Protein AF-A0A4Z1BTC4-F1 (afdb_monomer_lite)

Sequence (271 aa):
MNQKRIIGLDIIRGLAIAIVLFANVREIMPIVEGEKRPHFTQIDHFIKQFFAMFIDMRFITLFTLLFGIGMGIFMNNARKKDLSPIKLMFRRLIFLFVVGVPGLILILPYAEYAIYGFILMFLFLLPKARYTLWVSIILLVAYIAIIIWLPQSNHVDIMFLGVTPFQSIIYFILLLFITDRESVQRVMTPFEKLGKTAFTNFLVQMIVLDLFLSFVFPYPHPTPLQAIYIGIPILVVFTLLTYWWLAHHRQGPLEMLWRKWTYKNVPKNLK

pLDDT: mean 80.84, std 11.8, range [26.91, 95.5]

Secondary structure (DSSP, 8-state):
------HHHHHHHHHHHHHHHHHHHHHSS---TTS------HHHHHHHHHIIIIIHHHHHHHHHHHHHHHHHHHHHHHHTTT--HHHHHHHHHHHHHHHHHHHHHTT-TTHHHHHHHHHHHHHHT-S-HHHHHHHHHHHHHHHHHHHHHS-GGGHHHHHHHHHHHHHHHHHHHHHHHHHTSHHHHHHTHHHHHHHHTHHHHHHHHHHHHHHHHHHH--SSPPPHHHHHHHHHHHHHHHHHHHHHHHHH-SS-HHHHHHHHHHTTTS-GGG-

Organism: NCBI:txid1611836

Radius of gyration: 20.01 Å; chains: 1; bounding box: 54×38×53 Å

InterPro domains:
  IPR007349 Domain of unknown function DUF418 [PF04235] (131-264)
  IPR052529 Bacterial Transport-Associated Protein [PTHR30590] (3-148)

Structure (mmCIF, N/CA/C/O backbone):
data_AF-A0A4Z1BTC4-F1
#
_entry.id   AF-A0A4Z1BTC4-F1
#
loop_
_atom_site.group_PDB
_atom_site.id
_atom_site.type_symbol
_atom_site.label_atom_id
_atom_site.label_alt_id
_atom_site.label_comp_id
_atom_site.label_asym_id
_atom_site.label_entity_id
_atom_site.label_seq_id
_atom_site.pdbx_PDB_ins_code
_atom_site.Cartn_x
_atom_site.Cartn_y
_atom_site.Cartn_z
_atom_site.occupancy
_atom_site.B_iso_or_equiv
_atom_site.auth_seq_id
_atom_site.auth_comp_id
_atom_site.auth_asym_id
_atom_site.auth_atom_id
_atom_site.pdbx_PDB_model_num
ATOM 1 N N . MET A 1 1 ? -22.348 11.214 16.022 1.00 28.73 1 MET A N 1
ATOM 2 C CA . MET A 1 1 ? -21.791 11.624 14.710 1.00 28.73 1 MET A CA 1
ATOM 3 C C . MET A 1 1 ? -21.171 10.405 14.043 1.00 28.73 1 MET A C 1
ATOM 5 O O . MET A 1 1 ? -20.151 9.922 14.524 1.00 28.73 1 MET A O 1
ATOM 9 N N . ASN A 1 2 ? -21.808 9.858 13.002 1.00 26.91 2 ASN A N 1
ATOM 10 C CA . ASN A 1 2 ? -21.235 8.765 12.211 1.00 26.91 2 ASN A CA 1
ATOM 11 C C . ASN A 1 2 ? -19.866 9.212 11.687 1.00 26.91 2 ASN A C 1
ATOM 13 O O . ASN A 1 2 ? -19.777 10.256 11.044 1.00 26.91 2 ASN A O 1
ATOM 17 N N . GLN A 1 3 ? -18.803 8.466 12.007 1.00 40.28 3 GLN A N 1
ATOM 18 C CA . GLN A 1 3 ? -17.476 8.722 11.450 1.00 40.28 3 GLN A CA 1
ATOM 19 C C . GLN A 1 3 ? -17.609 8.688 9.928 1.00 40.28 3 GLN A C 1
ATOM 21 O O . GLN A 1 3 ? -17.800 7.611 9.364 1.00 40.28 3 GLN A O 1
ATOM 26 N N . LYS A 1 4 ? -17.547 9.855 9.271 1.00 45.47 4 LYS A N 1
ATOM 27 C CA . LYS A 1 4 ? -17.353 9.933 7.823 1.00 45.47 4 LYS A CA 1
ATOM 28 C C . LYS A 1 4 ? -16.078 9.149 7.541 1.00 45.47 4 LYS A C 1
ATOM 30 O O . LYS A 1 4 ? -14.977 9.588 7.866 1.00 45.47 4 LYS A O 1
ATOM 35 N N . ARG A 1 5 ? -16.248 7.928 7.037 1.00 62.91 5 ARG A N 1
ATOM 36 C CA . ARG A 1 5 ? -15.161 7.116 6.509 1.00 62.91 5 ARG A CA 1
ATOM 37 C C . ARG A 1 5 ? -14.449 7.990 5.484 1.00 62.91 5 ARG A C 1
ATOM 39 O O . ARG A 1 5 ? -15.110 8.550 4.615 1.00 62.91 5 ARG A O 1
ATOM 46 N N . ILE A 1 6 ? -13.140 8.167 5.629 1.00 75.38 6 ILE A N 1
ATOM 47 C CA . ILE A 1 6 ? -12.381 9.037 4.731 1.00 75.38 6 ILE A CA 1
ATOM 48 C C . ILE A 1 6 ? -12.179 8.254 3.436 1.00 75.38 6 ILE A C 1
ATOM 50 O O . ILE A 1 6 ? -11.203 7.521 3.296 1.00 75.38 6 ILE A O 1
ATOM 54 N N . ILE A 1 7 ? -13.156 8.363 2.534 1.00 85.81 7 ILE A N 1
ATOM 55 C CA . ILE A 1 7 ? -13.194 7.672 1.239 1.00 85.81 7 ILE A CA 1
ATOM 56 C C . ILE A 1 7 ? -11.880 7.908 0.483 1.00 85.81 7 ILE A C 1
ATOM 58 O O . ILE A 1 7 ? -11.288 6.953 -0.012 1.00 85.81 7 ILE A O 1
ATOM 62 N N . GLY A 1 8 ? -11.359 9.140 0.513 1.00 87.31 8 GLY A N 1
ATOM 63 C CA . GLY A 1 8 ? -10.062 9.485 -0.074 1.00 87.31 8 GLY A CA 1
ATOM 64 C C . GLY A 1 8 ? -8.903 8.622 0.437 1.00 87.31 8 GLY A C 1
ATOM 65 O O . GLY A 1 8 ? -8.136 8.110 -0.366 1.00 87.31 8 GLY A O 1
ATOM 66 N N . LEU A 1 9 ? -8.804 8.339 1.743 1.00 89.69 9 LEU A N 1
ATOM 67 C CA . LEU A 1 9 ? -7.721 7.488 2.264 1.00 89.69 9 LEU A CA 1
ATOM 68 C C . LEU A 1 9 ? -7.814 6.048 1.754 1.00 89.69 9 LEU A C 1
ATOM 70 O O . LEU A 1 9 ? -6.784 5.435 1.479 1.00 89.69 9 LEU A O 1
ATOM 74 N N . ASP A 1 10 ? -9.026 5.503 1.642 1.00 91.62 10 ASP A N 1
ATOM 75 C CA . ASP A 1 10 ? -9.219 4.164 1.085 1.00 91.62 10 ASP A CA 1
ATOM 76 C C . ASP A 1 10 ? -8.871 4.162 -0.416 1.00 91.62 10 ASP A C 1
ATOM 78 O O . ASP A 1 10 ? -8.151 3.275 -0.864 1.00 91.62 10 ASP A O 1
ATOM 82 N N . ILE A 1 11 ? -9.256 5.191 -1.177 1.00 93.38 11 ILE A N 1
ATOM 83 C CA . ILE A 1 11 ? -8.864 5.336 -2.590 1.00 93.38 11 ILE A CA 1
ATOM 84 C C . ILE A 1 11 ? -7.341 5.372 -2.750 1.00 93.38 11 ILE A C 1
ATOM 86 O O . ILE A 1 11 ? -6.797 4.607 -3.543 1.00 93.38 11 ILE A O 1
ATOM 90 N N . ILE A 1 12 ? -6.644 6.216 -1.983 1.00 93.75 12 ILE A N 1
ATOM 91 C CA . ILE A 1 12 ? -5.184 6.360 -2.087 1.00 93.75 12 ILE A CA 1
ATOM 92 C C . ILE A 1 12 ? -4.493 5.030 -1.750 1.00 93.75 12 ILE A C 1
ATOM 94 O O . ILE A 1 12 ? -3.550 4.644 -2.438 1.00 93.75 12 ILE A O 1
ATOM 98 N N . ARG A 1 13 ? -4.982 4.283 -0.747 1.00 92.75 13 ARG A N 1
ATOM 99 C CA . ARG A 1 13 ? -4.457 2.940 -0.440 1.00 92.75 13 ARG A CA 1
ATOM 100 C C . ARG A 1 13 ? -4.645 1.972 -1.600 1.00 92.75 13 ARG A C 1
ATOM 102 O O . ARG A 1 13 ? -3.711 1.247 -1.926 1.00 92.75 13 ARG A O 1
ATOM 109 N N . GLY A 1 14 ? -5.831 1.940 -2.203 1.00 93.44 14 GLY A N 1
ATOM 110 C CA . GLY A 1 14 ? -6.097 1.054 -3.334 1.00 93.44 14 GLY A CA 1
ATOM 111 C C . GLY A 1 14 ? -5.278 1.409 -4.568 1.00 93.44 14 GLY A C 1
ATOM 112 O O . GLY A 1 14 ? -4.778 0.508 -5.235 1.00 93.44 14 GLY A O 1
ATOM 113 N N . LEU A 1 15 ? -5.081 2.704 -4.830 1.00 93.81 15 LEU A N 1
ATOM 114 C CA . LEU A 1 15 ? -4.201 3.182 -5.894 1.00 93.81 15 LEU A CA 1
ATOM 115 C C . LEU A 1 15 ? -2.752 2.752 -5.637 1.00 93.81 15 LEU A C 1
ATOM 117 O O . LEU A 1 15 ? -2.097 2.244 -6.543 1.00 93.81 15 LEU A O 1
ATOM 121 N N . ALA A 1 16 ? -2.272 2.903 -4.399 1.00 92.19 16 ALA A N 1
ATOM 122 C CA . ALA A 1 16 ? -0.926 2.485 -4.035 1.00 92.19 16 ALA A CA 1
ATOM 123 C C . ALA A 1 16 ? -0.717 0.987 -4.259 1.00 92.19 16 ALA A C 1
ATOM 125 O O . ALA A 1 16 ? 0.263 0.612 -4.886 1.00 92.19 16 ALA A O 1
ATOM 126 N N . ILE A 1 17 ? -1.660 0.139 -3.846 1.00 90.00 17 ILE A N 1
ATOM 127 C CA . ILE A 1 17 ? -1.575 -1.312 -4.079 1.00 90.00 17 ILE A CA 1
ATOM 128 C C . ILE A 1 17 ? -1.575 -1.641 -5.572 1.00 90.00 17 ILE A C 1
ATOM 130 O O . ILE A 1 17 ? -0.735 -2.411 -6.028 1.00 90.00 17 ILE A O 1
ATOM 134 N N . ALA A 1 18 ? -2.481 -1.029 -6.339 1.00 91.62 18 ALA A N 1
ATOM 135 C CA . ALA A 1 18 ? -2.577 -1.259 -7.776 1.00 91.62 18 ALA A CA 1
ATOM 136 C C . ALA A 1 18 ? -1.283 -0.888 -8.516 1.00 91.62 18 ALA A C 1
ATOM 138 O O . ALA A 1 18 ? -0.884 -1.587 -9.440 1.00 91.62 18 ALA A O 1
ATOM 139 N N . ILE A 1 19 ? -0.623 0.195 -8.103 1.00 90.56 19 ILE A N 1
ATOM 140 C CA . ILE A 1 19 ? 0.634 0.656 -8.701 1.00 90.56 19 ILE A CA 1
ATOM 141 C C . ILE A 1 19 ? 1.820 -0.197 -8.234 1.00 90.56 19 ILE A C 1
ATOM 143 O O . ILE A 1 19 ? 2.669 -0.563 -9.046 1.00 90.56 19 ILE A O 1
ATOM 147 N N . VAL A 1 20 ? 1.862 -0.558 -6.948 1.00 86.50 20 VAL A N 1
ATOM 148 C CA . VAL A 1 20 ? 2.917 -1.402 -6.368 1.00 86.50 20 VAL A CA 1
ATOM 149 C C . VAL A 1 20 ? 2.963 -2.774 -7.036 1.00 86.50 20 VAL A C 1
ATOM 151 O O . VAL A 1 20 ? 4.056 -3.303 -7.215 1.00 86.50 20 VAL A O 1
ATOM 154 N N . LEU A 1 21 ? 1.829 -3.324 -7.486 1.00 86.81 21 LEU A N 1
ATOM 155 C CA . LEU A 1 21 ? 1.802 -4.562 -8.274 1.00 86.81 21 LEU A CA 1
ATOM 156 C C . LEU A 1 21 ? 2.828 -4.534 -9.417 1.00 86.81 21 LEU A C 1
ATOM 158 O O . LEU A 1 21 ? 3.647 -5.440 -9.524 1.00 86.81 21 LEU A O 1
ATOM 162 N N . PHE A 1 22 ? 2.826 -3.474 -10.227 1.00 84.56 22 PHE A N 1
ATOM 163 C CA . PHE A 1 22 ? 3.705 -3.352 -11.393 1.00 84.56 22 PHE A CA 1
ATOM 164 C C . PHE A 1 22 ? 5.186 -3.214 -11.020 1.00 84.56 22 PHE A C 1
ATOM 166 O O . PHE A 1 22 ? 6.040 -3.717 -11.747 1.00 84.56 22 PHE A O 1
ATOM 173 N N . ALA A 1 23 ? 5.494 -2.574 -9.888 1.00 77.81 23 ALA A N 1
ATOM 174 C CA . ALA A 1 23 ? 6.863 -2.501 -9.380 1.00 77.81 23 ALA A CA 1
ATOM 175 C C . ALA A 1 23 ? 7.390 -3.893 -8.984 1.00 77.81 23 ALA A C 1
ATOM 177 O O . ALA A 1 23 ? 8.534 -4.224 -9.280 1.00 77.81 23 ALA A O 1
ATOM 178 N N . ASN A 1 24 ? 6.536 -4.746 -8.410 1.00 76.81 24 ASN A N 1
ATOM 179 C CA . ASN A 1 24 ? 6.948 -6.080 -7.964 1.00 76.81 24 ASN A CA 1
ATOM 180 C C . ASN A 1 24 ? 7.159 -7.069 -9.106 1.00 76.81 24 ASN A C 1
ATOM 182 O O . ASN A 1 24 ? 8.056 -7.897 -9.008 1.00 76.81 24 ASN A O 1
ATOM 186 N N . VAL A 1 25 ? 6.422 -6.955 -10.219 1.00 71.88 25 VAL A N 1
ATOM 187 C CA . VAL A 1 25 ? 6.658 -7.818 -11.398 1.00 71.88 25 VAL A CA 1
ATOM 188 C C . VAL A 1 25 ? 8.120 -7.738 -11.868 1.00 71.88 25 VAL A C 1
ATOM 190 O O . VAL A 1 25 ? 8.653 -8.704 -12.404 1.00 71.88 25 VAL A O 1
ATOM 193 N N . ARG A 1 26 ? 8.779 -6.595 -11.645 1.00 63.06 26 ARG A N 1
ATOM 194 C CA . ARG A 1 26 ? 10.172 -6.336 -12.019 1.00 63.06 26 ARG A CA 1
ATOM 195 C C . ARG A 1 26 ? 11.203 -6.868 -11.012 1.00 63.06 26 ARG A C 1
ATOM 197 O O . ARG A 1 26 ? 12.323 -7.149 -11.425 1.00 63.06 26 ARG A O 1
ATOM 204 N N . GLU A 1 27 ? 10.868 -6.949 -9.724 1.00 60.56 27 GLU A N 1
ATOM 205 C CA . GLU A 1 27 ? 11.807 -7.307 -8.642 1.00 60.56 27 GLU A CA 1
ATOM 206 C C . GLU A 1 27 ? 11.852 -8.805 -8.320 1.00 60.56 27 GLU A C 1
ATOM 208 O O . GLU A 1 27 ? 12.770 -9.243 -7.633 1.00 60.56 27 GLU A O 1
ATOM 213 N N . ILE A 1 28 ? 10.887 -9.593 -8.805 1.00 56.66 28 ILE A N 1
ATOM 214 C CA . ILE A 1 28 ? 10.625 -10.937 -8.272 1.00 56.66 28 ILE A CA 1
ATOM 215 C C . ILE A 1 28 ? 11.737 -11.970 -8.489 1.00 56.66 28 ILE A C 1
ATOM 217 O O . ILE A 1 28 ? 11.762 -12.945 -7.749 1.00 56.66 28 ILE A O 1
ATOM 221 N N . MET A 1 29 ? 12.723 -11.760 -9.369 1.00 53.25 29 MET A N 1
ATOM 222 C CA . MET A 1 29 ? 13.880 -12.662 -9.423 1.00 53.25 29 MET A CA 1
ATOM 223 C C . MET A 1 29 ? 15.192 -11.959 -9.802 1.00 53.25 29 MET A C 1
ATOM 225 O O . MET A 1 29 ? 15.233 -11.195 -10.772 1.00 53.25 29 MET A O 1
ATOM 229 N N . PRO A 1 30 ? 16.295 -12.217 -9.069 1.00 50.66 30 PRO A N 1
ATOM 230 C CA . PRO A 1 30 ? 17.607 -11.695 -9.420 1.00 50.66 30 PRO A CA 1
ATOM 231 C C . PRO A 1 30 ? 18.059 -12.274 -10.766 1.00 50.66 30 PRO A C 1
ATOM 233 O O . PRO A 1 30 ? 17.834 -13.441 -11.076 1.00 50.66 30 PRO A O 1
ATOM 236 N N . ILE A 1 31 ? 18.705 -11.448 -11.589 1.00 54.50 31 ILE A N 1
ATOM 237 C CA . ILE A 1 31 ? 19.412 -11.942 -12.775 1.00 54.50 31 ILE A CA 1
ATOM 238 C C . ILE A 1 31 ? 20.596 -12.757 -12.252 1.00 54.50 31 ILE A C 1
ATOM 240 O O . ILE A 1 31 ? 21.494 -12.182 -11.633 1.00 54.50 31 ILE A O 1
ATOM 244 N N . VAL A 1 32 ? 20.595 -14.071 -12.473 1.00 53.16 32 VAL A N 1
ATOM 245 C CA . VAL A 1 32 ? 21.737 -14.920 -12.125 1.00 53.16 32 VAL A CA 1
ATOM 246 C C . VAL A 1 32 ? 22.889 -14.566 -13.070 1.00 53.16 32 VAL A C 1
ATOM 248 O O . VAL A 1 32 ? 22.696 -14.399 -14.279 1.00 53.16 32 VAL A O 1
ATOM 251 N N . GLU A 1 33 ? 24.095 -14.380 -12.528 1.00 45.38 33 GLU A N 1
ATOM 252 C CA . GLU A 1 33 ? 25.280 -14.099 -13.343 1.00 45.38 33 GLU A CA 1
ATOM 253 C C . GLU A 1 33 ? 25.468 -15.196 -14.405 1.00 45.38 33 GLU A C 1
ATOM 255 O O . GLU A 1 33 ? 25.553 -16.378 -14.086 1.00 45.38 33 GLU A O 1
ATOM 260 N N . GLY A 1 34 ? 25.522 -14.796 -15.680 1.00 52.44 34 GLY A N 1
ATOM 261 C CA . GLY A 1 34 ? 25.674 -15.706 -16.824 1.00 52.44 34 GLY A CA 1
ATOM 262 C C . GLY A 1 34 ? 24.427 -15.862 -17.700 1.00 52.44 34 GLY A C 1
ATOM 263 O O . GLY A 1 34 ? 24.527 -16.390 -18.809 1.00 52.44 34 GLY A O 1
ATOM 264 N N . GLU A 1 35 ? 23.269 -15.357 -17.273 1.00 58.31 35 GLU A N 1
ATOM 265 C CA . GLU A 1 35 ? 22.045 -15.431 -18.073 1.00 58.31 35 GLU A CA 1
ATOM 266 C C . GLU A 1 35 ? 21.944 -14.324 -19.129 1.00 58.31 35 GLU A C 1
ATOM 268 O O . GLU A 1 35 ? 22.323 -13.165 -18.920 1.00 58.31 35 GLU A O 1
ATOM 273 N N . LYS A 1 36 ? 21.389 -14.676 -20.298 1.00 56.44 36 LYS A N 1
ATOM 274 C CA . LYS A 1 36 ? 21.115 -13.714 -21.370 1.00 56.44 36 LYS A CA 1
ATOM 275 C C . LYS A 1 36 ? 20.057 -12.726 -20.890 1.00 56.44 36 LYS A C 1
ATOM 277 O O . LYS A 1 36 ? 18.875 -13.055 -20.831 1.00 56.44 36 LYS A O 1
ATOM 282 N N . ARG A 1 37 ? 20.485 -11.497 -20.589 1.00 60.06 37 ARG A N 1
ATOM 283 C CA . ARG A 1 37 ? 19.567 -10.388 -20.311 1.00 60.06 37 ARG A CA 1
ATOM 284 C C . ARG A 1 37 ? 18.579 -10.256 -21.478 1.00 60.06 37 ARG A C 1
ATOM 286 O O . ARG A 1 37 ? 19.024 -10.271 -22.631 1.00 60.06 37 ARG A O 1
ATOM 293 N N . PRO A 1 38 ? 17.270 -10.124 -21.214 1.00 65.88 38 PRO A N 1
ATOM 294 C CA . PRO A 1 38 ? 16.308 -9.883 -22.278 1.00 65.88 38 PRO A CA 1
ATOM 295 C C . PRO A 1 38 ? 16.681 -8.600 -23.032 1.00 65.88 38 PRO A C 1
ATOM 297 O O . PRO A 1 38 ? 17.165 -7.631 -22.442 1.00 65.88 38 PRO A O 1
ATOM 300 N N . HIS A 1 39 ? 16.491 -8.603 -24.352 1.00 70.94 39 HIS A N 1
ATOM 301 C CA . HIS A 1 39 ? 16.802 -7.440 -25.176 1.00 70.94 39 HIS A CA 1
ATOM 302 C C . HIS A 1 39 ? 15.805 -6.320 -24.865 1.00 70.94 39 HIS A C 1
ATOM 304 O O . HIS A 1 39 ? 14.624 -6.430 -25.187 1.00 70.94 39 HIS A O 1
ATOM 310 N N . PHE A 1 40 ? 16.270 -5.261 -24.204 1.00 79.50 40 PHE A N 1
ATOM 311 C CA . PHE A 1 40 ? 15.43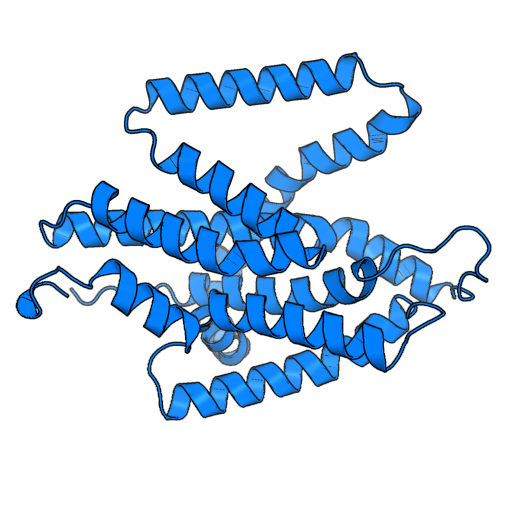3 -4.111 -23.884 1.00 79.50 40 PHE A CA 1
ATOM 312 C C . PHE A 1 40 ? 15.286 -3.203 -25.095 1.00 79.50 40 PHE A C 1
ATOM 314 O O . PHE A 1 40 ? 16.265 -2.728 -25.671 1.00 79.50 40 PHE A O 1
ATOM 321 N N . THR A 1 41 ? 14.037 -2.930 -25.449 1.00 86.31 41 THR A N 1
ATOM 322 C CA . THR A 1 41 ? 13.704 -1.891 -26.419 1.00 86.31 41 THR A CA 1
ATOM 323 C C . THR A 1 41 ? 13.849 -0.502 -25.784 1.00 86.31 41 THR A C 1
ATOM 325 O O . THR A 1 41 ? 13.960 -0.349 -24.564 1.00 86.31 41 THR A O 1
ATOM 328 N N . GLN A 1 42 ? 13.797 0.556 -26.598 1.00 87.62 42 GLN A N 1
ATOM 329 C CA . GLN A 1 42 ? 13.747 1.931 -26.080 1.00 87.62 42 GLN A CA 1
ATOM 330 C C . GLN A 1 42 ? 12.533 2.156 -25.159 1.00 87.62 42 GLN A C 1
ATOM 332 O O . GLN A 1 42 ? 12.630 2.886 -24.174 1.00 87.62 42 GLN A O 1
ATOM 337 N N . ILE A 1 43 ? 11.412 1.481 -25.442 1.00 87.88 43 ILE A N 1
ATOM 338 C CA . ILE A 1 43 ? 10.193 1.536 -24.626 1.00 87.88 43 ILE A CA 1
ATOM 339 C C . ILE A 1 43 ? 10.444 0.908 -23.252 1.00 87.88 43 ILE A C 1
ATOM 341 O O . ILE A 1 43 ? 10.070 1.494 -22.239 1.00 87.88 43 ILE A O 1
ATOM 345 N N . ASP A 1 44 ? 11.131 -0.236 -23.192 1.00 85.94 44 ASP A N 1
ATOM 346 C CA . ASP A 1 44 ? 11.491 -0.877 -21.923 1.00 85.94 44 ASP A CA 1
ATOM 347 C C . ASP A 1 44 ? 12.374 0.028 -21.058 1.00 85.94 44 ASP A C 1
ATOM 349 O O . ASP A 1 44 ? 12.151 0.152 -19.853 1.00 85.94 44 ASP A O 1
ATOM 353 N N . HIS A 1 45 ? 13.349 0.708 -21.670 1.00 84.00 45 HIS A N 1
ATOM 354 C CA . HIS A 1 45 ? 14.194 1.673 -20.968 1.00 84.00 45 HIS A CA 1
ATOM 355 C C . HIS A 1 45 ? 13.398 2.865 -20.435 1.00 84.00 45 HIS A C 1
ATOM 357 O O . HIS A 1 45 ? 13.585 3.242 -19.275 1.00 84.00 45 HIS A O 1
ATOM 363 N N . PHE A 1 46 ? 12.492 3.421 -21.241 1.00 87.44 46 PHE A N 1
ATOM 364 C CA . PHE A 1 46 ? 11.622 4.514 -20.818 1.00 87.44 46 PHE A CA 1
ATOM 365 C C . PHE A 1 46 ? 10.717 4.099 -19.651 1.00 87.44 46 PHE A C 1
ATOM 367 O O . PHE A 1 46 ? 10.681 4.786 -18.631 1.00 87.44 46 PHE A O 1
ATOM 374 N N . ILE A 1 47 ? 10.046 2.945 -19.754 1.00 88.06 47 ILE A N 1
ATOM 375 C CA . ILE A 1 47 ? 9.202 2.404 -18.678 1.00 88.06 47 ILE A CA 1
ATOM 376 C C . ILE A 1 47 ? 10.040 2.208 -17.416 1.00 88.06 47 ILE A C 1
ATOM 378 O O . ILE A 1 47 ? 9.652 2.666 -16.344 1.00 88.06 47 ILE A O 1
ATOM 382 N N . LYS A 1 48 ? 11.218 1.587 -17.532 1.00 84.62 48 LYS A N 1
ATOM 383 C CA . LYS A 1 48 ? 12.112 1.358 -16.393 1.00 84.62 48 LYS A CA 1
ATOM 384 C C . LYS A 1 48 ? 12.511 2.666 -15.706 1.00 84.62 48 LYS A C 1
ATOM 386 O O . LYS A 1 48 ? 12.475 2.733 -14.480 1.00 84.62 48 LYS A O 1
ATOM 391 N N . GLN A 1 49 ? 12.876 3.697 -16.467 1.00 83.75 49 GLN A N 1
ATOM 392 C CA . GLN A 1 49 ? 13.239 5.009 -15.919 1.00 83.75 49 GLN A CA 1
ATOM 393 C C . GLN A 1 49 ? 12.043 5.711 -15.272 1.00 83.75 49 GLN A C 1
ATOM 395 O O . GLN A 1 49 ? 12.177 6.263 -14.181 1.00 83.75 49 GLN A O 1
ATOM 400 N N . PHE A 1 50 ? 10.869 5.647 -15.899 1.00 87.00 50 PHE A N 1
ATOM 401 C CA . PHE A 1 50 ? 9.642 6.211 -15.349 1.00 87.00 50 PHE A CA 1
ATOM 402 C C . PHE A 1 50 ? 9.274 5.555 -14.012 1.00 87.00 50 PHE A C 1
ATOM 404 O O . PHE A 1 50 ? 9.027 6.248 -13.025 1.00 87.00 50 PHE A O 1
ATOM 411 N N . PHE A 1 51 ? 9.303 4.224 -13.947 1.00 85.88 51 PHE A N 1
ATOM 412 C CA . PHE A 1 51 ? 9.035 3.480 -12.718 1.00 85.88 51 PHE A CA 1
ATOM 413 C C . PHE A 1 51 ? 10.054 3.793 -11.629 1.00 85.88 51 PHE A C 1
ATOM 415 O O . PHE A 1 51 ? 9.662 4.126 -10.509 1.00 85.88 51 PHE A O 1
ATOM 422 N N . ALA A 1 52 ? 11.340 3.795 -11.985 1.00 81.44 52 ALA A N 1
ATOM 423 C CA . ALA A 1 52 ? 12.399 4.168 -11.065 1.00 81.44 52 ALA A CA 1
ATOM 424 C C . ALA A 1 52 ? 12.179 5.573 -10.508 1.00 81.44 52 ALA A C 1
ATOM 426 O O . ALA A 1 52 ? 12.290 5.750 -9.306 1.00 81.44 52 ALA A O 1
ATOM 427 N N . MET A 1 53 ? 11.832 6.565 -11.330 1.00 83.06 53 MET A N 1
ATOM 428 C CA . MET A 1 53 ? 11.713 7.962 -10.898 1.00 83.06 53 MET A CA 1
ATOM 429 C C . MET A 1 53 ? 10.415 8.262 -10.134 1.00 83.06 53 MET A C 1
ATOM 431 O O . MET A 1 53 ? 10.441 9.016 -9.159 1.00 83.06 53 MET A O 1
ATOM 435 N N . PHE A 1 54 ? 9.286 7.686 -10.555 1.00 85.75 54 PHE A N 1
ATOM 436 C CA . PHE A 1 54 ? 7.954 8.071 -10.075 1.00 85.75 54 PHE A CA 1
ATOM 437 C C . PHE A 1 54 ? 7.260 7.005 -9.226 1.00 85.75 54 PHE A C 1
ATOM 439 O O . PHE A 1 54 ? 6.392 7.360 -8.432 1.00 85.75 54 PHE A O 1
ATOM 446 N N . ILE A 1 55 ? 7.610 5.723 -9.367 1.00 86.88 55 ILE A N 1
ATOM 447 C CA . ILE A 1 55 ? 6.846 4.621 -8.772 1.00 86.88 55 ILE A CA 1
ATOM 448 C C . ILE A 1 55 ? 7.616 3.936 -7.640 1.00 86.88 55 ILE A C 1
ATOM 450 O O . ILE A 1 55 ? 7.316 4.227 -6.480 1.00 86.88 55 ILE A O 1
ATOM 454 N N . ASP A 1 56 ? 8.596 3.088 -7.971 1.00 80.19 56 ASP A N 1
ATOM 455 C CA . ASP A 1 56 ? 9.248 2.058 -7.135 1.00 80.19 56 ASP A CA 1
ATOM 456 C C . ASP A 1 56 ? 9.054 2.251 -5.609 1.00 80.19 56 ASP A C 1
ATOM 458 O O . ASP A 1 56 ? 7.994 1.956 -5.048 1.00 80.19 56 ASP A O 1
ATOM 462 N N . MET A 1 57 ? 10.043 2.818 -4.915 1.00 80.31 57 MET A N 1
ATOM 463 C CA . MET A 1 57 ? 10.021 2.961 -3.452 1.00 80.31 57 MET A CA 1
ATOM 464 C C . MET A 1 57 ? 8.994 3.986 -2.933 1.00 80.31 57 MET A C 1
ATOM 466 O O . MET A 1 57 ? 8.704 4.028 -1.732 1.00 80.31 57 MET A O 1
ATOM 470 N N . ARG A 1 58 ? 8.416 4.829 -3.802 1.00 87.81 58 ARG A N 1
ATOM 471 C CA . ARG A 1 58 ? 7.540 5.942 -3.389 1.00 87.81 58 ARG A CA 1
ATOM 472 C C . ARG A 1 58 ? 6.165 5.434 -3.016 1.00 87.81 58 ARG A C 1
ATOM 474 O O . ARG A 1 58 ? 5.616 5.841 -1.997 1.00 87.81 58 ARG A O 1
ATOM 481 N N . PHE A 1 59 ? 5.603 4.527 -3.810 1.00 87.88 59 PHE A N 1
ATOM 482 C CA . PHE A 1 59 ? 4.278 3.987 -3.513 1.00 87.88 59 PHE A CA 1
ATOM 483 C C . PHE A 1 59 ? 4.299 2.987 -2.356 1.00 87.88 59 PHE A C 1
ATOM 485 O O . PHE A 1 59 ? 3.333 2.933 -1.597 1.00 87.88 59 PHE A O 1
ATOM 492 N N . ILE A 1 60 ? 5.415 2.286 -2.139 1.00 81.94 60 ILE A N 1
ATOM 493 C CA . ILE A 1 60 ? 5.636 1.481 -0.927 1.00 81.94 60 ILE A CA 1
ATOM 494 C C . ILE A 1 60 ? 5.728 2.383 0.310 1.00 81.94 60 ILE A C 1
ATOM 496 O O . ILE A 1 60 ? 5.087 2.121 1.333 1.00 81.94 60 ILE A O 1
ATOM 500 N N . THR A 1 61 ? 6.471 3.489 0.218 1.00 85.31 61 THR A N 1
ATOM 501 C CA . THR A 1 61 ? 6.571 4.472 1.307 1.00 85.31 61 THR A CA 1
ATOM 502 C C . THR A 1 61 ? 5.217 5.135 1.580 1.00 85.31 61 THR A C 1
ATOM 504 O O . THR A 1 61 ? 4.805 5.254 2.734 1.00 85.31 61 THR A O 1
ATOM 507 N N . LEU A 1 62 ? 4.469 5.492 0.531 1.00 88.69 62 LEU A N 1
ATOM 508 C CA . LEU A 1 62 ? 3.100 6.004 0.613 1.00 88.69 62 LEU A CA 1
ATOM 509 C C . LEU A 1 62 ? 2.157 4.989 1.275 1.00 88.69 62 LEU A C 1
ATOM 511 O O . LEU A 1 62 ? 1.387 5.350 2.165 1.00 88.69 62 LEU A O 1
ATOM 515 N N . PHE A 1 63 ? 2.228 3.717 0.883 1.00 84.44 63 PHE A N 1
ATOM 516 C CA . PHE A 1 63 ? 1.449 2.642 1.493 1.00 84.44 63 PHE A CA 1
ATOM 517 C C . PHE A 1 63 ? 1.774 2.490 2.985 1.00 84.44 63 PHE A C 1
ATOM 519 O O . PHE A 1 63 ? 0.864 2.437 3.816 1.00 84.44 63 PHE A O 1
ATOM 526 N N . THR A 1 64 ? 3.059 2.519 3.341 1.00 81.31 64 THR A N 1
ATOM 527 C CA . THR A 1 64 ? 3.535 2.455 4.730 1.00 81.31 64 THR A CA 1
ATOM 528 C C . THR A 1 64 ? 3.044 3.650 5.554 1.00 81.31 64 THR A C 1
ATOM 530 O O . THR A 1 64 ? 2.553 3.478 6.674 1.00 81.31 64 THR A O 1
ATOM 533 N N . LEU A 1 65 ? 3.076 4.859 4.984 1.00 84.94 65 LEU A N 1
ATOM 534 C CA . LEU A 1 65 ? 2.518 6.070 5.591 1.00 84.94 65 LEU A CA 1
ATOM 535 C C . LEU A 1 65 ? 1.008 5.926 5.848 1.00 84.94 65 LEU A C 1
ATOM 537 O O . LEU A 1 65 ? 0.535 6.160 6.962 1.00 84.94 65 LEU A O 1
ATOM 541 N N . LEU A 1 66 ? 0.242 5.495 4.843 1.00 87.31 66 LEU A N 1
ATOM 542 C CA . LEU A 1 66 ? -1.212 5.296 4.936 1.00 87.31 66 LEU A CA 1
ATOM 543 C C . LEU A 1 66 ? -1.601 4.218 5.946 1.00 87.31 66 LEU A C 1
ATOM 545 O O . LEU A 1 66 ? -2.662 4.307 6.584 1.00 87.31 66 LEU A O 1
ATOM 549 N N . PHE A 1 67 ? -0.763 3.192 6.067 1.00 84.19 67 PHE A N 1
ATOM 550 C CA . PHE A 1 67 ? -0.888 2.158 7.076 1.00 84.19 67 PHE A CA 1
ATOM 551 C C . PHE A 1 67 ? -0.673 2.748 8.475 1.00 84.19 67 PHE A C 1
ATOM 553 O O . PHE A 1 67 ? -1.546 2.597 9.333 1.00 84.19 67 PHE A O 1
ATOM 560 N N . GLY A 1 68 ? 0.399 3.523 8.678 1.00 82.31 68 GLY A N 1
ATOM 561 C CA . GLY A 1 68 ? 0.663 4.261 9.919 1.00 82.31 68 GLY A CA 1
ATOM 562 C C . GLY A 1 68 ? -0.489 5.189 10.328 1.00 82.31 68 GLY A C 1
ATOM 563 O O . GLY A 1 68 ? -0.966 5.122 11.464 1.00 82.31 68 GLY A O 1
ATOM 564 N N . ILE A 1 69 ? -1.032 5.971 9.387 1.00 84.62 69 ILE A N 1
ATOM 565 C CA . ILE A 1 69 ? -2.225 6.813 9.607 1.00 84.62 69 ILE A CA 1
ATOM 566 C C . ILE A 1 69 ? -3.423 5.957 10.045 1.00 84.62 69 ILE A C 1
ATOM 568 O O . ILE A 1 69 ? -4.127 6.299 10.998 1.00 84.62 69 ILE A O 1
ATOM 572 N N . GLY A 1 70 ? -3.646 4.813 9.390 1.00 85.12 70 GLY A N 1
ATOM 573 C CA . GLY A 1 70 ? -4.710 3.871 9.752 1.00 85.12 70 GLY A CA 1
ATOM 574 C C . GLY A 1 70 ? -4.567 3.319 11.175 1.00 85.12 70 GLY A C 1
ATOM 575 O O . GLY A 1 70 ? -5.562 3.168 11.891 1.00 85.12 70 GLY A O 1
ATOM 576 N N . MET A 1 71 ? -3.335 3.071 11.615 1.00 82.69 71 MET A N 1
ATOM 577 C CA . MET A 1 71 ? -3.022 2.635 12.976 1.00 82.69 71 MET A CA 1
ATOM 578 C C . MET A 1 71 ? -3.243 3.750 14.002 1.00 82.69 71 MET A C 1
ATOM 580 O O . MET A 1 71 ? -3.838 3.492 15.051 1.00 82.69 71 MET A O 1
ATOM 584 N N . GLY A 1 72 ? -2.885 4.993 13.672 1.00 82.12 72 GLY A N 1
ATOM 585 C CA . GLY A 1 72 ? -3.199 6.171 14.486 1.00 82.12 72 GLY A CA 1
ATOM 586 C C . GLY A 1 72 ? -4.707 6.372 14.681 1.00 82.12 72 GLY A C 1
ATOM 587 O O . GLY A 1 72 ? -5.177 6.500 15.816 1.00 82.12 72 GLY A O 1
ATOM 588 N N . ILE A 1 73 ? -5.491 6.301 13.596 1.00 84.69 73 ILE A N 1
ATOM 589 C CA . ILE A 1 73 ? -6.965 6.367 13.649 1.00 84.69 73 ILE A CA 1
ATOM 590 C C . ILE A 1 73 ? -7.522 5.235 14.520 1.00 84.69 73 ILE A C 1
ATOM 592 O O . ILE A 1 73 ? -8.388 5.463 15.367 1.00 84.69 73 ILE A O 1
ATOM 596 N N . PHE A 1 74 ? -7.003 4.016 14.361 1.00 86.88 74 PHE A N 1
ATOM 597 C CA . PHE A 1 74 ? -7.398 2.880 15.186 1.00 86.88 74 PHE A CA 1
ATOM 598 C C . PHE A 1 74 ? -7.113 3.102 16.675 1.00 86.88 74 PHE A C 1
ATOM 600 O O . PHE A 1 74 ? -7.984 2.830 17.501 1.00 86.88 74 PHE A O 1
ATOM 607 N N . MET A 1 75 ? -5.929 3.606 17.034 1.00 84.00 75 MET A N 1
ATOM 608 C CA . MET A 1 75 ? -5.587 3.883 18.433 1.00 84.00 75 MET A CA 1
ATOM 609 C C . MET A 1 75 ? -6.514 4.934 19.031 1.00 84.00 75 MET A C 1
ATOM 611 O O . MET A 1 75 ? -6.962 4.768 20.164 1.00 84.00 75 MET A O 1
ATOM 615 N N . ASN A 1 76 ? -6.842 5.982 18.273 1.00 84.44 76 ASN A N 1
ATOM 616 C CA . ASN A 1 76 ? -7.798 6.996 18.710 1.00 84.44 76 ASN A CA 1
ATOM 617 C C . ASN A 1 76 ? -9.199 6.393 18.914 1.00 84.44 76 ASN A C 1
ATOM 619 O O . ASN A 1 76 ? -9.852 6.64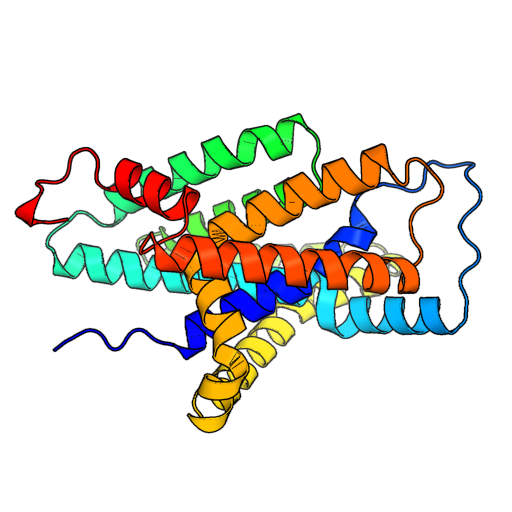1 19.925 1.00 84.44 76 ASN A O 1
ATOM 623 N N . ASN A 1 77 ? -9.637 5.527 17.998 1.00 85.94 77 ASN A N 1
ATOM 624 C CA . ASN A 1 77 ? -10.911 4.819 18.116 1.00 85.94 77 ASN A CA 1
ATOM 625 C C . ASN A 1 77 ? -10.947 3.858 19.313 1.00 85.94 77 ASN A C 1
ATOM 627 O O . ASN A 1 77 ? -11.988 3.733 19.949 1.00 85.94 77 ASN A O 1
ATOM 631 N N . ALA A 1 78 ? -9.831 3.207 19.645 1.00 87.31 78 ALA A N 1
ATOM 632 C CA . ALA A 1 78 ? -9.725 2.371 20.838 1.00 87.31 78 ALA A CA 1
ATOM 633 C C . ALA A 1 78 ? -9.812 3.203 22.128 1.00 87.31 78 ALA A C 1
ATOM 635 O O . ALA A 1 78 ? -10.554 2.818 23.028 1.00 87.31 78 ALA A O 1
ATOM 636 N N . ARG A 1 79 ? -9.138 4.367 22.188 1.00 86.06 79 ARG A N 1
ATOM 637 C CA . ARG A 1 79 ? -9.231 5.305 23.329 1.00 86.06 79 ARG A CA 1
ATOM 638 C C . ARG A 1 79 ? -10.666 5.766 23.564 1.00 86.06 79 ARG A C 1
ATOM 640 O O . ARG A 1 79 ? -11.117 5.764 24.695 1.00 86.06 79 ARG A O 1
ATOM 647 N N . LYS A 1 80 ? -11.393 6.095 22.491 1.00 88.25 80 LYS A N 1
ATOM 648 C CA . LYS A 1 80 ? -12.807 6.508 22.555 1.00 88.25 80 LYS A CA 1
ATOM 649 C C . LYS A 1 80 ? -13.759 5.412 23.043 1.00 88.25 80 LYS A C 1
ATOM 651 O O . LYS A 1 80 ? -14.889 5.721 23.389 1.00 88.25 80 LYS A O 1
ATOM 656 N N . LYS A 1 81 ? -13.334 4.148 23.003 1.00 86.62 81 LYS A N 1
ATOM 657 C CA . LYS A 1 81 ? -14.099 2.988 23.481 1.00 86.62 81 LYS A CA 1
ATOM 658 C C . LYS A 1 81 ? -13.612 2.494 24.854 1.00 86.62 81 LYS A C 1
ATOM 660 O O . LYS A 1 81 ? -13.901 1.354 25.202 1.00 86.62 81 LYS A O 1
ATOM 665 N N . ASP A 1 82 ? -12.811 3.289 25.570 1.00 85.56 82 ASP A N 1
ATOM 666 C CA . ASP A 1 82 ? -12.171 2.926 26.847 1.00 85.56 82 ASP A CA 1
ATOM 667 C C . ASP A 1 82 ? -11.360 1.616 26.796 1.00 85.56 82 ASP A C 1
ATOM 669 O O . ASP A 1 82 ? -11.173 0.910 27.787 1.00 85.56 82 ASP A O 1
ATOM 673 N N . LEU A 1 83 ? -10.830 1.275 25.618 1.00 88.12 83 LEU A N 1
ATOM 674 C CA . LEU A 1 83 ? -9.965 0.115 25.428 1.00 88.12 83 LEU A CA 1
ATOM 675 C C . LEU A 1 83 ? -8.500 0.538 25.480 1.00 88.12 83 LEU A C 1
ATOM 677 O O . LEU A 1 83 ? -8.125 1.569 24.927 1.00 88.12 83 LEU A O 1
ATOM 681 N N . SER A 1 84 ? -7.639 -0.311 26.047 1.00 87.88 84 SER A N 1
ATOM 682 C CA . SER A 1 84 ? -6.188 -0.089 26.068 1.00 87.88 84 SER A CA 1
ATOM 683 C C . SER A 1 84 ? -5.601 -0.124 24.642 1.00 87.88 84 SER A C 1
ATOM 685 O O . SER A 1 84 ? -5.418 -1.216 24.087 1.00 87.88 84 SER A O 1
ATOM 687 N N . PRO A 1 85 ? -5.237 1.024 24.032 1.00 86.19 85 PRO A N 1
ATOM 688 C CA . PRO A 1 85 ? -4.855 1.071 22.618 1.00 86.19 85 PRO A CA 1
ATOM 689 C C . PRO A 1 85 ? -3.546 0.334 22.364 1.00 86.19 85 PRO A C 1
ATOM 691 O O . PRO A 1 85 ? -3.428 -0.387 21.381 1.00 86.19 85 PRO A O 1
ATOM 694 N N . ILE A 1 86 ? -2.589 0.466 23.288 1.00 84.31 86 ILE A N 1
ATOM 695 C CA . ILE A 1 86 ? -1.264 -0.160 23.203 1.00 84.31 86 ILE A CA 1
ATOM 696 C C . ILE A 1 86 ? -1.390 -1.689 23.216 1.00 84.31 86 ILE A C 1
ATOM 698 O O . ILE A 1 86 ? -0.795 -2.361 22.382 1.00 84.31 86 ILE A O 1
ATOM 702 N N . LYS A 1 87 ? -2.232 -2.250 24.096 1.00 86.31 87 LYS A N 1
ATOM 703 C CA . LYS A 1 87 ? -2.453 -3.704 24.183 1.00 86.31 87 LYS A CA 1
ATOM 704 C C . LYS A 1 87 ? -3.069 -4.265 22.902 1.00 86.31 87 LYS A C 1
ATOM 706 O O . LYS A 1 87 ? -2.645 -5.313 22.418 1.00 86.31 87 LYS A O 1
ATOM 711 N N . LEU A 1 88 ? -4.073 -3.583 22.348 1.00 88.94 88 LEU A N 1
ATOM 712 C CA . LEU A 1 88 ? -4.683 -3.999 21.084 1.00 88.94 88 LEU A CA 1
ATOM 713 C C . LEU A 1 88 ? -3.717 -3.828 19.909 1.00 88.94 88 LEU A C 1
ATOM 715 O O . LEU A 1 88 ? -3.673 -4.683 19.028 1.00 88.94 88 LEU A O 1
ATOM 719 N N . MET A 1 89 ? -2.922 -2.760 19.918 1.00 86.12 89 MET A N 1
ATOM 720 C CA . MET A 1 89 ? -1.911 -2.507 18.902 1.00 86.12 89 MET A CA 1
ATOM 721 C C . MET A 1 89 ? -0.841 -3.596 18.899 1.00 86.12 89 MET A C 1
ATOM 723 O O . MET A 1 89 ? -0.559 -4.171 17.856 1.00 86.12 89 MET A O 1
ATOM 727 N N . PHE A 1 90 ? -0.330 -3.975 20.069 1.00 84.69 90 PHE A N 1
ATOM 728 C CA . PHE A 1 90 ? 0.644 -5.056 20.197 1.00 84.69 90 PHE A CA 1
ATOM 729 C C . PHE A 1 90 ? 0.115 -6.391 19.647 1.00 84.69 90 PHE A C 1
ATOM 731 O O . PHE A 1 90 ? 0.820 -7.109 18.946 1.00 84.69 90 PHE A O 1
ATOM 738 N N . ARG A 1 91 ? -1.172 -6.701 19.858 1.00 88.31 91 ARG A N 1
ATOM 739 C CA . ARG A 1 91 ? -1.809 -7.874 19.229 1.00 88.31 91 ARG A CA 1
ATOM 740 C C . ARG A 1 91 ? -1.852 -7.771 17.708 1.00 88.31 91 ARG A C 1
ATOM 742 O O . ARG A 1 91 ? -1.670 -8.785 17.038 1.00 88.31 91 ARG A O 1
ATOM 749 N N . ARG A 1 92 ? -2.104 -6.573 17.170 1.00 88.38 92 ARG A N 1
ATOM 750 C CA . ARG A 1 92 ? -2.080 -6.320 15.724 1.00 88.38 92 ARG A CA 1
ATOM 751 C C . ARG A 1 92 ? -0.680 -6.497 15.148 1.00 88.38 92 ARG A C 1
ATOM 753 O O . ARG A 1 92 ? -0.585 -7.123 14.099 1.00 88.38 92 ARG A O 1
ATOM 760 N N . LEU A 1 93 ? 0.352 -6.001 15.840 1.00 83.75 93 LEU A N 1
ATOM 761 C CA . LEU A 1 93 ? 1.766 -6.202 15.497 1.00 83.75 93 LEU A CA 1
ATOM 762 C C . LEU A 1 93 ? 2.090 -7.699 15.416 1.00 83.75 93 LEU A C 1
ATOM 764 O O . LEU A 1 93 ? 2.595 -8.146 14.396 1.00 83.75 93 LEU A O 1
ATOM 768 N N . ILE A 1 94 ? 1.756 -8.473 16.457 1.00 86.06 94 ILE A N 1
ATOM 769 C CA . ILE A 1 94 ? 2.020 -9.923 16.492 1.00 86.06 94 ILE A CA 1
ATOM 770 C C . ILE A 1 94 ? 1.368 -10.627 15.305 1.00 86.06 94 ILE A C 1
ATOM 772 O O . ILE A 1 94 ? 2.000 -11.454 14.662 1.00 86.06 94 ILE A O 1
ATOM 776 N N . PHE A 1 95 ? 0.112 -10.296 15.000 1.00 88.12 95 PHE A N 1
ATOM 777 C CA . PHE A 1 95 ? -0.579 -10.903 13.866 1.00 88.12 95 PHE A CA 1
ATOM 778 C C . PHE A 1 95 ? 0.157 -10.635 12.548 1.00 88.12 95 PHE A C 1
ATOM 780 O O . PHE A 1 95 ? 0.365 -11.556 11.767 1.00 88.12 95 PHE A O 1
ATOM 787 N N . LEU A 1 96 ? 0.572 -9.388 12.313 1.00 83.88 96 LEU A N 1
ATOM 788 C CA . LEU A 1 96 ? 1.311 -9.021 11.104 1.00 83.88 96 LEU A CA 1
ATOM 789 C C . LEU A 1 96 ? 2.674 -9.700 11.044 1.00 83.88 96 LEU A C 1
ATOM 791 O O . LEU A 1 96 ? 3.057 -10.167 9.982 1.00 83.88 96 LEU A O 1
ATOM 795 N N . PHE A 1 97 ? 3.372 -9.793 12.176 1.00 82.12 97 PHE A N 1
ATOM 796 C CA . PHE A 1 97 ? 4.644 -10.498 12.264 1.00 82.12 97 PHE A CA 1
ATOM 797 C C . PHE A 1 97 ? 4.478 -11.974 11.887 1.00 82.12 97 PHE A C 1
ATOM 799 O O . PHE A 1 97 ? 5.172 -12.459 11.004 1.00 82.12 97 PHE A O 1
ATOM 806 N N . VAL A 1 98 ? 3.493 -12.666 12.470 1.00 85.56 98 VAL A N 1
ATOM 807 C CA . VAL A 1 98 ? 3.198 -14.076 12.159 1.00 85.56 98 VAL A CA 1
ATOM 808 C C . VAL A 1 98 ? 2.837 -14.270 10.684 1.00 85.56 98 VAL A C 1
ATOM 810 O O . VAL A 1 98 ? 3.282 -15.236 10.075 1.00 85.56 98 VAL A O 1
ATOM 813 N N . VAL A 1 99 ? 2.063 -13.353 10.096 1.00 83.44 99 VAL A N 1
ATOM 814 C CA . VAL A 1 99 ? 1.711 -13.409 8.667 1.00 83.44 99 VAL A CA 1
ATOM 815 C C . VAL A 1 99 ? 2.897 -13.054 7.758 1.00 83.44 99 VAL A C 1
ATOM 817 O O . VAL A 1 99 ? 2.967 -13.553 6.640 1.00 83.44 99 VAL A O 1
ATOM 820 N N . GLY A 1 100 ? 3.836 -12.226 8.221 1.00 77.56 100 GLY A N 1
ATOM 821 C CA . GLY A 1 100 ? 5.029 -11.827 7.471 1.00 77.56 100 GLY A CA 1
ATOM 822 C C . GLY A 1 100 ? 6.157 -12.863 7.476 1.00 77.56 100 GLY A C 1
ATOM 823 O O . GLY A 1 100 ? 6.897 -12.947 6.501 1.00 77.56 100 GLY A O 1
ATOM 824 N N . VAL A 1 101 ? 6.271 -13.686 8.527 1.00 81.50 101 VAL A N 1
ATOM 825 C CA . VAL A 1 101 ? 7.326 -14.712 8.669 1.00 81.50 101 VAL A CA 1
ATOM 826 C C . VAL A 1 101 ? 7.410 -15.678 7.477 1.00 81.50 101 VAL A C 1
ATOM 828 O O . VAL A 1 101 ? 8.523 -15.902 7.009 1.00 81.50 101 VAL A O 1
ATOM 831 N N . PRO A 1 102 ? 6.305 -16.217 6.922 1.00 81.06 102 PRO A N 1
ATOM 832 C CA . PRO A 1 102 ? 6.368 -17.028 5.707 1.00 81.06 102 PRO A CA 1
ATOM 833 C C . PRO A 1 102 ? 7.057 -16.323 4.534 1.00 81.06 102 PRO A C 1
ATOM 835 O O . PRO A 1 102 ? 7.819 -16.961 3.820 1.00 81.06 102 PRO A O 1
ATOM 838 N N . GLY A 1 103 ? 6.852 -15.010 4.374 1.00 72.81 103 GLY A N 1
ATOM 839 C CA . GLY A 1 103 ? 7.550 -14.222 3.356 1.00 72.81 103 GLY A CA 1
ATOM 840 C C . GLY A 1 103 ? 9.061 -14.174 3.580 1.00 72.81 103 GLY A C 1
ATOM 841 O O . GLY A 1 103 ? 9.816 -14.259 2.621 1.00 72.81 103 GLY A O 1
ATOM 842 N N . LEU A 1 104 ? 9.509 -14.107 4.839 1.00 72.88 104 LEU A N 1
ATOM 843 C CA . LEU A 1 104 ? 10.936 -14.147 5.182 1.00 72.88 104 LEU A CA 1
ATOM 844 C C . LEU A 1 104 ? 11.550 -15.528 4.932 1.00 72.88 104 LEU A C 1
ATOM 846 O O . LEU A 1 104 ? 12.656 -15.618 4.414 1.00 72.88 104 LEU A O 1
ATOM 850 N N . ILE A 1 105 ? 10.833 -16.597 5.292 1.00 74.19 105 ILE A N 1
ATOM 851 C CA . ILE A 1 105 ? 11.298 -17.983 5.116 1.00 74.19 105 ILE A CA 1
ATOM 852 C C . ILE A 1 105 ? 11.435 -18.326 3.632 1.00 74.19 105 ILE A C 1
ATOM 854 O O . ILE A 1 105 ? 12.382 -19.000 3.241 1.00 74.19 105 ILE A O 1
ATOM 858 N N . LEU A 1 106 ? 10.491 -17.861 2.817 1.00 71.56 106 LEU A N 1
ATOM 859 C CA . LEU A 1 106 ? 10.459 -18.116 1.381 1.00 71.56 106 LEU A CA 1
ATOM 860 C C . LEU A 1 106 ? 11.295 -17.106 0.571 1.00 71.56 106 LEU A C 1
ATOM 86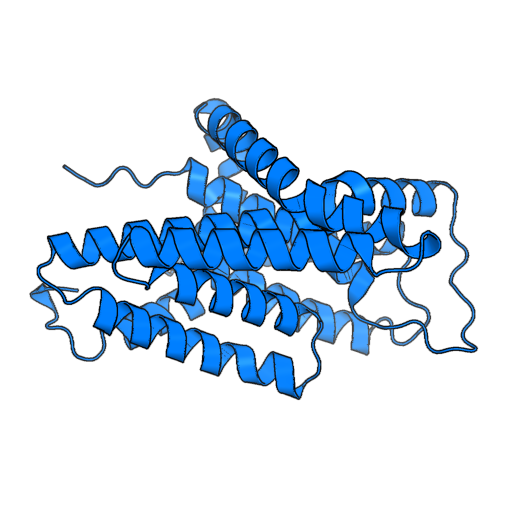2 O O . LEU A 1 106 ? 11.276 -17.173 -0.650 1.00 71.56 106 LEU A O 1
ATOM 866 N N . ILE A 1 107 ? 12.027 -16.197 1.238 1.00 65.94 107 ILE A N 1
ATOM 867 C CA . ILE A 1 107 ? 12.869 -15.148 0.621 1.00 65.94 107 ILE A CA 1
ATOM 868 C C . ILE A 1 107 ? 12.077 -14.359 -0.429 1.00 65.94 107 ILE A C 1
ATOM 870 O O . ILE A 1 107 ? 12.532 -14.079 -1.534 1.00 65.94 107 ILE A O 1
ATOM 874 N N . LEU A 1 108 ? 10.839 -14.024 -0.083 1.00 70.19 108 LEU A N 1
ATOM 875 C CA . LEU A 1 108 ? 9.970 -13.314 -0.999 1.00 70.19 108 LEU A CA 1
ATOM 876 C C . LEU A 1 108 ? 10.283 -11.818 -0.914 1.00 70.19 108 LEU A C 1
ATOM 878 O O . LEU A 1 108 ? 10.371 -11.280 0.196 1.00 70.19 108 LEU A O 1
ATOM 882 N N . PRO A 1 109 ? 10.409 -11.118 -2.054 1.00 62.59 109 PRO A N 1
ATOM 883 C CA . PRO A 1 109 ? 10.884 -9.730 -2.106 1.00 62.59 109 PRO A CA 1
ATOM 884 C C . PRO A 1 109 ? 10.013 -8.775 -1.277 1.00 62.59 109 PRO A C 1
ATOM 886 O O . PRO A 1 109 ? 10.474 -7.774 -0.740 1.00 62.59 109 PRO A O 1
ATOM 889 N N . TYR A 1 110 ? 8.743 -9.124 -1.068 1.00 66.88 110 TYR A N 1
ATOM 890 C CA . TYR A 1 110 ? 7.815 -8.312 -0.292 1.00 66.88 110 TYR A CA 1
ATOM 891 C C . TYR A 1 110 ? 8.006 -8.378 1.233 1.00 66.88 110 TYR A C 1
ATOM 893 O O . TYR A 1 110 ? 7.360 -7.623 1.972 1.00 66.88 110 TYR A O 1
ATOM 901 N N . ALA A 1 111 ? 8.853 -9.281 1.732 1.00 67.12 111 ALA A N 1
ATOM 902 C CA . ALA A 1 111 ? 9.100 -9.438 3.160 1.00 67.12 111 ALA A CA 1
ATOM 903 C C . ALA A 1 111 ? 9.856 -8.235 3.757 1.00 67.12 111 ALA A C 1
ATOM 905 O O . ALA A 1 111 ? 9.598 -7.852 4.903 1.00 67.12 111 ALA A O 1
ATOM 906 N N . GLU A 1 112 ? 10.704 -7.572 2.964 1.00 64.44 112 GLU A N 1
ATOM 907 C CA . GLU A 1 112 ? 11.416 -6.349 3.359 1.00 64.44 112 GLU A CA 1
ATOM 908 C C . GLU A 1 112 ? 10.437 -5.211 3.690 1.00 64.44 112 GLU A C 1
ATOM 910 O O . GLU A 1 112 ? 10.551 -4.540 4.720 1.00 64.44 112 GLU A O 1
ATOM 915 N N . TYR A 1 113 ? 9.383 -5.062 2.884 1.00 67.38 113 TYR A N 1
ATOM 916 C CA . TYR A 1 113 ? 8.338 -4.055 3.089 1.00 67.38 113 TYR A CA 1
ATOM 917 C C . TYR A 1 113 ? 7.558 -4.274 4.389 1.00 67.38 113 TYR A C 1
ATOM 919 O O . TYR A 1 113 ? 7.203 -3.313 5.082 1.00 67.38 113 TYR A O 1
ATOM 927 N N . ALA A 1 114 ? 7.327 -5.537 4.761 1.00 65.12 114 ALA A N 1
ATOM 928 C CA . ALA A 1 114 ? 6.696 -5.880 6.030 1.00 65.12 114 ALA A CA 1
ATOM 929 C C . ALA A 1 114 ? 7.583 -5.498 7.228 1.00 65.12 114 ALA A C 1
ATOM 931 O O . ALA A 1 114 ? 7.065 -4.990 8.227 1.00 65.12 114 ALA A O 1
ATOM 932 N N . ILE A 1 115 ? 8.906 -5.676 7.117 1.00 67.88 115 ILE A N 1
ATOM 933 C CA . ILE A 1 115 ? 9.871 -5.285 8.154 1.00 67.88 115 ILE A CA 1
ATOM 934 C C . ILE A 1 115 ? 9.881 -3.765 8.334 1.00 67.88 115 ILE A C 1
ATOM 936 O O . ILE A 1 115 ? 9.717 -3.290 9.461 1.00 67.88 115 ILE A O 1
ATOM 940 N N . TYR A 1 116 ? 10.010 -2.990 7.253 1.00 68.56 116 TYR A N 1
ATOM 941 C CA . TYR A 1 116 ? 10.016 -1.525 7.348 1.00 68.56 116 TYR A CA 1
ATOM 942 C C . TYR A 1 116 ? 8.718 -0.992 7.957 1.00 68.56 116 TYR A C 1
ATOM 944 O O . TYR A 1 116 ? 8.755 -0.166 8.874 1.00 68.56 116 TYR A O 1
ATOM 952 N N . GLY A 1 117 ? 7.570 -1.518 7.517 1.00 64.19 117 GLY A N 1
ATOM 953 C CA . GLY A 1 117 ? 6.270 -1.176 8.090 1.00 64.19 117 GLY A CA 1
ATOM 954 C C . GLY A 1 117 ? 6.162 -1.526 9.577 1.00 64.19 117 GLY A C 1
ATOM 955 O O . GLY A 1 117 ? 5.615 -0.741 10.355 1.00 64.19 117 GLY A O 1
ATOM 956 N N . PHE A 1 118 ? 6.722 -2.662 9.998 1.00 67.62 118 PHE A N 1
ATOM 957 C CA . PHE A 1 118 ? 6.763 -3.077 11.400 1.00 67.62 118 PHE A CA 1
ATOM 958 C C . PHE A 1 118 ? 7.649 -2.156 12.255 1.00 67.62 118 PHE A C 1
ATOM 960 O O . PHE A 1 118 ? 7.209 -1.717 13.320 1.00 67.62 118 PHE A O 1
ATOM 967 N N . ILE A 1 119 ? 8.852 -1.811 11.780 1.00 70.44 119 ILE A N 1
ATOM 968 C CA . ILE A 1 119 ? 9.795 -0.915 12.474 1.00 70.44 119 ILE A CA 1
ATOM 969 C C . ILE A 1 119 ? 9.188 0.480 12.634 1.00 70.44 119 ILE A C 1
ATOM 971 O O . ILE A 1 119 ? 9.089 0.983 13.754 1.00 70.44 119 ILE A O 1
ATOM 975 N N . LEU A 1 120 ? 8.719 1.089 11.539 1.00 65.88 120 LEU A N 1
ATOM 976 C CA . LEU A 1 120 ? 8.071 2.405 11.569 1.00 65.88 120 LEU A CA 1
ATOM 977 C C . LEU A 1 120 ? 6.874 2.405 12.524 1.00 65.88 120 LEU A C 1
ATOM 979 O O . LEU A 1 120 ? 6.719 3.316 13.336 1.00 65.88 120 LEU A O 1
ATOM 983 N N . MET A 1 121 ? 6.057 1.354 12.494 1.00 63.53 121 MET A N 1
ATOM 984 C CA . MET A 1 121 ? 4.913 1.225 13.392 1.00 63.53 121 MET A CA 1
ATOM 985 C C . MET A 1 121 ? 5.313 1.080 14.866 1.00 63.53 121 MET A C 1
ATOM 987 O O . MET A 1 121 ? 4.628 1.622 15.737 1.00 63.53 121 MET A O 1
ATOM 991 N N . PHE A 1 122 ? 6.412 0.386 15.163 1.00 66.56 122 PHE A N 1
ATOM 992 C CA . PHE A 1 122 ? 6.944 0.303 16.521 1.00 66.56 122 PHE A CA 1
ATOM 993 C C . PHE A 1 122 ? 7.421 1.673 17.028 1.00 66.56 122 PHE A C 1
ATOM 995 O O . PHE A 1 122 ? 7.179 2.019 18.184 1.00 66.56 122 PHE A O 1
ATOM 1002 N N . LEU A 1 123 ? 7.997 2.511 16.160 1.00 66.56 123 LEU A N 1
ATOM 1003 C CA . LEU A 1 123 ? 8.371 3.887 16.513 1.00 66.56 123 LEU A CA 1
ATOM 1004 C C . LEU A 1 123 ? 7.153 4.764 16.851 1.00 66.56 123 LEU A C 1
ATOM 1006 O O . LEU A 1 123 ? 7.215 5.566 17.784 1.00 66.56 123 LEU A O 1
ATOM 1010 N N . PHE A 1 124 ? 6.018 4.564 16.172 1.00 62.97 124 PHE A N 1
ATOM 1011 C CA . PHE A 1 124 ? 4.753 5.250 16.482 1.00 62.97 124 PHE A CA 1
ATOM 1012 C C . PHE A 1 124 ? 4.119 4.825 17.817 1.00 62.97 124 PHE A C 1
ATOM 1014 O O . PHE A 1 124 ? 3.245 5.526 18.335 1.00 62.97 124 PHE A O 1
ATOM 1021 N N . LEU A 1 125 ? 4.543 3.698 18.398 1.00 63.28 125 LEU A N 1
ATOM 1022 C CA . LEU A 1 125 ? 4.095 3.252 19.719 1.00 63.28 125 LEU A CA 1
ATOM 1023 C C . LEU A 1 125 ? 4.823 3.948 20.873 1.00 63.28 125 LEU A C 1
ATOM 1025 O O . LEU A 1 125 ? 4.368 3.827 22.014 1.00 63.28 125 LEU A O 1
ATOM 1029 N N . LEU A 1 126 ? 5.922 4.666 20.608 1.00 65.19 126 LEU A N 1
ATOM 1030 C CA . LEU A 1 126 ? 6.717 5.311 21.649 1.00 65.19 126 LEU A CA 1
ATOM 1031 C C . LEU A 1 126 ? 5.908 6.438 22.324 1.00 65.19 126 LEU A C 1
ATOM 1033 O O . LEU A 1 126 ? 5.574 7.440 21.695 1.00 65.19 126 LEU A O 1
ATOM 1037 N N . PRO A 1 127 ? 5.585 6.310 23.625 1.00 56.28 127 PRO A N 1
ATOM 1038 C CA . PRO A 1 127 ? 4.524 7.092 24.257 1.00 56.28 127 PRO A CA 1
ATOM 1039 C C . PRO A 1 127 ? 4.911 8.530 24.648 1.00 56.28 127 PRO A C 1
ATOM 1041 O O . PRO A 1 127 ? 4.145 9.179 25.357 1.00 56.28 127 PRO A O 1
ATOM 1044 N N . LYS A 1 128 ? 6.070 9.062 24.230 1.00 66.12 128 LYS A N 1
ATOM 1045 C CA . LYS A 1 128 ? 6.455 10.454 24.532 1.00 66.12 128 LYS A CA 1
ATOM 1046 C C . LYS A 1 128 ? 7.130 11.114 23.334 1.00 66.12 128 LYS A C 1
ATOM 1048 O O . LYS A 1 128 ? 8.143 10.607 22.860 1.00 66.12 128 LYS A O 1
ATOM 1053 N N . ALA A 1 129 ? 6.639 12.298 22.956 1.00 63.16 129 ALA A N 1
ATOM 1054 C CA . ALA A 1 129 ? 7.173 13.125 21.868 1.00 63.16 129 ALA A CA 1
ATOM 1055 C C . ALA A 1 129 ? 8.699 13.323 21.950 1.00 63.16 129 ALA A C 1
ATOM 1057 O O . ALA A 1 129 ? 9.375 13.328 20.928 1.00 63.16 129 ALA A O 1
ATOM 1058 N N . ARG A 1 130 ? 9.256 13.383 23.171 1.00 70.50 130 ARG A N 1
ATOM 1059 C CA . ARG A 1 130 ? 10.707 13.451 23.403 1.00 70.50 130 ARG A CA 1
ATOM 1060 C C . ARG A 1 130 ? 11.481 12.252 22.841 1.00 70.50 130 ARG A C 1
ATOM 1062 O O . ARG A 1 130 ? 12.547 12.443 22.283 1.00 70.50 130 ARG A O 1
ATOM 1069 N N . TYR A 1 131 ? 10.970 11.025 22.972 1.00 73.50 131 TYR A N 1
ATOM 1070 C CA . TYR A 1 131 ? 11.665 9.832 22.474 1.00 73.50 131 TYR A CA 1
ATOM 1071 C C . TYR A 1 131 ? 11.561 9.732 20.960 1.00 73.50 131 TYR A C 1
ATOM 1073 O O . TYR A 1 131 ? 12.548 9.416 20.309 1.00 73.50 131 TYR A O 1
ATOM 1081 N N . THR A 1 132 ? 10.398 10.064 20.400 1.00 74.44 132 THR A N 1
ATOM 1082 C CA . THR A 1 132 ? 10.221 10.155 18.949 1.00 74.44 132 THR A CA 1
ATOM 1083 C C . THR A 1 132 ? 11.177 11.184 18.352 1.00 74.44 132 THR A C 1
ATOM 1085 O O . THR A 1 132 ? 11.825 10.888 17.359 1.00 74.44 132 THR A O 1
ATOM 1088 N N . LEU A 1 133 ? 11.338 12.348 18.993 1.00 75.31 133 LEU A N 1
ATOM 1089 C CA . LEU A 1 133 ? 12.298 13.366 18.570 1.00 75.31 133 LEU A CA 1
ATOM 1090 C C . LEU A 1 133 ? 13.736 12.832 18.575 1.00 75.31 133 LEU A C 1
ATOM 1092 O O . LEU A 1 133 ? 14.415 12.932 17.560 1.00 75.31 133 LEU A O 1
ATOM 1096 N N . TRP A 1 134 ? 14.188 12.233 19.682 1.00 79.56 134 TRP A N 1
ATOM 1097 C CA . TRP A 1 134 ? 15.550 11.695 19.769 1.00 79.56 134 TRP A CA 1
ATOM 1098 C C . TRP A 1 134 ? 15.806 10.574 18.767 1.00 79.56 134 TRP A C 1
ATOM 1100 O O . TRP A 1 134 ? 16.853 10.570 18.129 1.00 79.56 134 TRP A O 1
ATOM 1110 N N . VAL A 1 135 ? 14.852 9.660 18.572 1.00 79.62 135 VAL A N 1
ATOM 1111 C CA . VAL A 1 135 ? 14.980 8.608 17.557 1.00 79.62 135 VAL A CA 1
ATOM 1112 C C . VAL A 1 135 ? 15.049 9.211 16.154 1.00 79.62 135 VAL A C 1
ATOM 1114 O O . VAL A 1 135 ? 15.921 8.824 15.384 1.00 79.62 135 VAL A O 1
ATOM 1117 N N . SER A 1 136 ? 14.205 10.194 15.830 1.00 78.50 136 SER A N 1
ATOM 1118 C CA . SER A 1 136 ? 14.266 10.888 14.538 1.00 78.50 136 SER A CA 1
ATOM 1119 C C . SER A 1 136 ? 15.601 11.603 14.324 1.00 78.50 136 SER A C 1
ATOM 1121 O O . SER A 1 136 ? 16.155 11.527 13.232 1.00 78.50 136 SER A O 1
ATOM 1123 N N . ILE A 1 137 ? 16.146 12.256 15.358 1.00 83.12 137 ILE A N 1
ATOM 1124 C CA . ILE A 1 137 ? 17.466 12.903 15.301 1.00 83.12 137 ILE A CA 1
ATOM 1125 C C . ILE A 1 137 ? 18.561 11.859 15.070 1.00 83.12 137 ILE A C 1
ATOM 1127 O O . ILE A 1 137 ? 19.394 12.047 14.192 1.00 83.12 137 ILE A O 1
ATOM 1131 N N . ILE A 1 138 ? 18.549 10.744 15.806 1.00 86.12 138 ILE A N 1
ATOM 1132 C CA . ILE A 1 138 ? 19.540 9.670 15.654 1.00 86.12 138 ILE A CA 1
ATOM 1133 C C . ILE A 1 138 ? 19.482 9.070 14.247 1.00 86.12 138 ILE A C 1
ATOM 1135 O O . ILE A 1 138 ? 20.523 8.904 13.620 1.00 86.12 138 ILE A O 1
ATOM 1139 N N . LEU A 1 139 ? 18.284 8.785 13.727 1.00 82.38 139 LEU A N 1
ATOM 1140 C CA . LEU A 1 139 ? 18.109 8.261 12.370 1.00 82.38 139 LEU A CA 1
ATOM 1141 C C . LEU A 1 139 ? 18.584 9.259 11.308 1.00 82.38 139 LEU A C 1
ATOM 1143 O O . LEU A 1 139 ? 19.231 8.857 10.344 1.00 82.38 139 LEU A O 1
ATOM 1147 N N . LEU A 1 140 ? 18.313 10.553 11.499 1.00 82.69 140 LEU A N 1
ATOM 1148 C CA . LEU A 1 140 ? 18.785 11.607 10.604 1.00 82.69 140 LEU A CA 1
ATOM 1149 C C . LEU A 1 140 ? 20.315 11.720 10.622 1.00 82.69 140 LEU A C 1
ATOM 1151 O O . LEU A 1 140 ? 20.936 11.777 9.565 1.00 82.69 140 LEU A O 1
ATOM 1155 N N . VAL A 1 141 ? 20.929 11.711 11.807 1.00 85.94 141 VAL A N 1
ATOM 1156 C CA . VAL A 1 141 ? 22.391 11.748 11.959 1.00 85.94 141 VAL A CA 1
ATOM 1157 C C . VAL A 1 141 ? 23.030 10.500 11.354 1.00 85.94 141 VAL A C 1
ATOM 1159 O O . VAL A 1 141 ? 24.017 10.622 10.637 1.00 85.94 141 VAL A O 1
ATOM 1162 N N . ALA A 1 142 ? 22.453 9.317 11.577 1.00 84.38 142 ALA A N 1
ATOM 1163 C CA . ALA A 1 142 ? 22.922 8.073 10.975 1.00 84.38 142 ALA A CA 1
ATOM 1164 C C . ALA A 1 142 ? 22.845 8.126 9.442 1.00 84.38 142 ALA A C 1
ATOM 1166 O O . ALA A 1 142 ? 23.808 7.770 8.772 1.00 84.38 142 ALA A O 1
ATOM 1167 N N . TYR A 1 143 ? 21.744 8.635 8.885 1.00 80.75 143 TYR A N 1
ATOM 1168 C CA . TYR A 1 143 ? 21.593 8.829 7.443 1.00 80.75 143 TYR A CA 1
ATOM 1169 C C . TYR A 1 143 ? 22.654 9.786 6.870 1.00 80.75 143 TYR A C 1
ATOM 1171 O O . TYR A 1 143 ? 23.297 9.466 5.870 1.00 80.75 143 TYR A O 1
ATOM 1179 N N . ILE A 1 144 ? 22.900 10.923 7.531 1.00 82.31 144 ILE A N 1
ATOM 1180 C CA . ILE A 1 144 ? 23.942 11.883 7.128 1.00 82.31 144 ILE A CA 1
ATOM 1181 C C . ILE A 1 144 ? 25.338 11.248 7.221 1.00 82.31 144 ILE A C 1
ATOM 1183 O O . ILE A 1 144 ? 26.138 11.389 6.299 1.00 82.31 144 ILE A O 1
ATOM 1187 N N . ALA A 1 145 ? 25.629 10.517 8.299 1.00 83.50 145 ALA A N 1
ATOM 1188 C CA . ALA A 1 145 ? 26.908 9.834 8.478 1.00 83.50 145 ALA A CA 1
ATOM 1189 C C . ALA A 1 145 ? 27.154 8.777 7.390 1.00 83.50 145 ALA A C 1
ATOM 1191 O O . ALA A 1 145 ? 28.261 8.700 6.863 1.00 83.50 145 ALA A O 1
ATOM 1192 N N . ILE A 1 146 ? 26.118 8.018 7.013 1.00 81.25 146 ILE A N 1
ATOM 1193 C CA . ILE A 1 146 ? 26.163 7.035 5.921 1.00 81.25 146 ILE A CA 1
ATOM 1194 C C . ILE A 1 146 ? 26.495 7.713 4.584 1.00 81.25 146 ILE A C 1
ATOM 1196 O O . ILE A 1 146 ? 27.345 7.207 3.855 1.00 81.25 146 ILE A O 1
ATOM 1200 N N . ILE A 1 147 ? 25.886 8.866 4.274 1.00 78.56 147 ILE A N 1
ATOM 1201 C CA . ILE A 1 147 ? 26.211 9.630 3.055 1.00 78.56 147 ILE A CA 1
ATOM 1202 C C . ILE A 1 147 ? 27.684 10.042 3.043 1.00 78.56 147 ILE A C 1
ATOM 1204 O O . ILE A 1 147 ? 28.355 9.856 2.034 1.00 78.56 147 ILE A O 1
ATOM 1208 N N . ILE A 1 148 ? 28.183 10.591 4.154 1.00 81.00 148 ILE A N 1
ATOM 1209 C CA . ILE A 1 148 ? 29.556 11.111 4.245 1.00 81.00 148 ILE A CA 1
ATOM 1210 C C . ILE A 1 148 ? 30.593 9.988 4.091 1.00 81.00 148 ILE A C 1
ATOM 1212 O O . ILE A 1 148 ? 31.641 10.202 3.487 1.00 81.00 148 ILE A O 1
ATOM 1216 N N . TRP A 1 149 ? 30.315 8.804 4.645 1.00 78.88 149 TRP A N 1
ATOM 1217 C CA . TRP A 1 149 ? 31.255 7.678 4.667 1.00 78.88 149 TRP A CA 1
ATOM 1218 C C . TRP A 1 149 ? 31.250 6.809 3.407 1.00 78.88 149 TRP A C 1
ATOM 1220 O O . TRP A 1 149 ? 32.200 6.055 3.192 1.00 78.88 149 TRP A O 1
ATOM 1230 N N . LEU A 1 150 ? 30.197 6.860 2.588 1.00 75.56 150 LEU A N 1
ATOM 1231 C CA . LEU A 1 150 ? 30.100 6.000 1.411 1.00 75.56 150 LEU A CA 1
ATOM 1232 C C . LEU A 1 150 ? 30.923 6.538 0.228 1.00 75.56 150 LEU A C 1
ATOM 1234 O O . LEU A 1 150 ? 31.098 7.745 0.081 1.00 75.56 150 LEU A O 1
ATOM 1238 N N . PRO A 1 151 ? 31.417 5.662 -0.663 1.00 77.31 151 PRO A N 1
ATOM 1239 C CA . PRO A 1 151 ? 32.069 6.093 -1.893 1.00 77.31 151 PRO A CA 1
ATOM 1240 C C . PRO A 1 151 ? 31.161 6.991 -2.746 1.00 77.31 151 PRO A C 1
ATOM 1242 O O . PRO A 1 151 ? 29.947 6.778 -2.832 1.00 77.31 151 PRO A O 1
ATOM 1245 N N . GLN A 1 152 ? 31.766 7.962 -3.439 1.00 71.75 152 GLN A N 1
ATOM 1246 C CA . GLN A 1 152 ? 31.060 8.911 -4.314 1.00 71.75 152 GLN A CA 1
ATOM 1247 C C . GLN A 1 152 ? 30.232 8.218 -5.412 1.00 71.75 152 GLN A C 1
ATOM 1249 O O . GLN A 1 152 ? 29.190 8.731 -5.810 1.00 71.75 152 GLN A O 1
ATOM 1254 N N . SER A 1 153 ? 30.625 7.014 -5.847 1.00 73.12 153 SER A N 1
ATOM 1255 C CA . SER A 1 153 ? 29.866 6.210 -6.817 1.00 73.12 153 SER A CA 1
ATOM 1256 C C . SER A 1 153 ? 28.444 5.872 -6.357 1.00 73.12 153 SER A C 1
ATOM 1258 O O . SER A 1 153 ? 27.565 5.714 -7.195 1.00 73.12 153 SER A O 1
ATOM 1260 N N . ASN A 1 154 ? 28.204 5.802 -5.043 1.00 71.19 154 ASN A N 1
ATOM 1261 C CA . ASN A 1 154 ? 26.912 5.410 -4.470 1.00 71.19 154 ASN A CA 1
ATOM 1262 C C . ASN A 1 154 ? 26.066 6.623 -4.050 1.00 71.19 154 ASN A C 1
ATOM 1264 O O . ASN A 1 154 ? 24.929 6.465 -3.610 1.00 71.19 154 ASN A O 1
ATOM 1268 N N . HIS A 1 155 ? 26.604 7.845 -4.161 1.00 71.38 155 HIS A N 1
ATOM 1269 C CA . HIS A 1 155 ? 25.925 9.055 -3.692 1.00 71.38 155 HIS A CA 1
ATOM 1270 C C . HIS A 1 155 ? 24.590 9.293 -4.402 1.00 71.38 155 HIS A C 1
ATOM 1272 O O . HIS A 1 155 ? 23.635 9.726 -3.762 1.00 71.38 155 HIS A O 1
ATOM 1278 N N . VAL A 1 156 ? 24.500 8.964 -5.694 1.00 69.19 156 VAL A N 1
ATOM 1279 C CA . VAL A 1 156 ? 23.264 9.114 -6.476 1.00 69.19 156 VAL A CA 1
ATOM 1280 C C . VAL A 1 156 ? 22.151 8.222 -5.918 1.00 69.19 156 VAL A C 1
ATOM 1282 O O . VAL A 1 156 ? 21.050 8.713 -5.670 1.00 69.19 156 VAL A O 1
ATOM 1285 N N . ASP A 1 157 ? 22.447 6.950 -5.640 1.00 71.44 157 ASP A N 1
ATOM 1286 C CA . ASP A 1 157 ? 21.467 5.993 -5.112 1.00 71.44 157 ASP A CA 1
ATOM 1287 C C . ASP A 1 157 ? 21.007 6.373 -3.697 1.00 71.44 157 ASP A C 1
ATOM 1289 O O . ASP A 1 157 ? 19.816 6.332 -3.383 1.00 71.44 157 ASP A O 1
ATOM 1293 N N . ILE A 1 158 ? 21.929 6.825 -2.842 1.00 71.69 158 ILE A N 1
ATOM 1294 C CA . ILE A 1 158 ? 21.598 7.237 -1.469 1.00 71.69 158 ILE A CA 1
ATOM 1295 C C . ILE A 1 158 ? 20.782 8.533 -1.471 1.00 71.69 158 ILE A C 1
ATOM 1297 O O . ILE A 1 158 ? 19.783 8.628 -0.757 1.00 71.69 158 ILE A O 1
ATOM 1301 N N . MET A 1 159 ? 21.150 9.521 -2.295 1.00 70.56 159 MET A N 1
ATOM 1302 C CA . MET A 1 159 ? 20.351 10.741 -2.462 1.00 70.56 159 MET A CA 1
ATOM 1303 C C . MET A 1 159 ? 18.938 10.405 -2.941 1.00 70.56 159 MET A C 1
ATOM 1305 O O . MET A 1 159 ? 17.965 10.973 -2.442 1.00 70.56 159 MET A O 1
ATOM 1309 N N . PHE A 1 160 ? 18.801 9.441 -3.850 1.00 74.19 160 PHE A N 1
ATOM 1310 C CA . PHE A 1 160 ? 17.504 8.973 -4.324 1.00 74.19 160 PHE A CA 1
ATOM 1311 C C . PHE A 1 160 ? 16.658 8.350 -3.206 1.00 74.19 160 PHE A C 1
ATOM 1313 O O . PHE A 1 160 ? 15.465 8.656 -3.081 1.00 74.19 160 PHE A O 1
ATOM 1320 N N . LEU A 1 161 ? 17.275 7.537 -2.343 1.00 74.38 161 LEU A N 1
ATOM 1321 C CA . LEU A 1 161 ? 16.630 6.995 -1.144 1.00 74.38 161 LEU A CA 1
ATOM 1322 C C . LEU A 1 161 ? 16.200 8.108 -0.177 1.00 74.38 161 LEU A C 1
ATOM 1324 O O . LEU A 1 161 ? 15.083 8.064 0.334 1.00 74.38 161 LEU A O 1
ATOM 1328 N N . GLY A 1 162 ? 17.020 9.142 0.021 1.00 76.00 162 GLY A N 1
ATOM 1329 C CA . GLY A 1 162 ? 16.684 10.290 0.870 1.00 76.00 162 GLY A CA 1
ATOM 1330 C C . GLY A 1 162 ? 15.549 11.164 0.355 1.00 76.00 162 GLY A C 1
ATOM 1331 O O . GLY A 1 162 ? 14.764 11.678 1.148 1.00 76.00 162 GLY A O 1
ATOM 1332 N N . VAL A 1 163 ? 15.440 11.334 -0.964 1.00 80.56 163 VAL A N 1
ATOM 1333 C CA . VAL A 1 163 ? 14.375 12.129 -1.604 1.00 80.56 163 VAL A CA 1
ATOM 1334 C C . VAL A 1 163 ? 13.037 11.375 -1.614 1.00 80.56 163 VAL A C 1
ATOM 1336 O O . VAL A 1 163 ? 11.969 11.993 -1.567 1.00 80.56 163 VAL A O 1
ATOM 1339 N N . THR A 1 164 ? 13.074 10.041 -1.617 1.00 84.62 164 THR A N 1
ATOM 1340 C CA . THR A 1 164 ? 11.890 9.173 -1.732 1.00 84.62 164 THR A CA 1
ATOM 1341 C C . THR A 1 164 ? 10.793 9.467 -0.688 1.00 84.62 164 THR A C 1
ATOM 1343 O O . THR A 1 164 ? 9.629 9.610 -1.088 1.00 84.62 164 THR A O 1
ATOM 1346 N N . PRO A 1 165 ? 11.083 9.619 0.623 1.00 84.75 165 PRO A N 1
ATOM 1347 C CA . PRO A 1 165 ? 10.073 9.992 1.615 1.00 84.75 165 PRO A CA 1
ATOM 1348 C C . PRO A 1 165 ? 9.395 11.334 1.332 1.00 84.75 165 PRO A C 1
ATOM 1350 O O . PRO A 1 165 ? 8.172 11.431 1.431 1.00 84.75 165 PRO A O 1
ATOM 1353 N N . PHE A 1 166 ? 10.155 12.356 0.924 1.00 85.44 166 PHE A N 1
ATOM 1354 C CA . PHE A 1 166 ? 9.603 13.676 0.602 1.00 85.44 166 PHE A CA 1
ATOM 1355 C C . PHE A 1 166 ? 8.669 13.607 -0.607 1.00 85.44 166 PHE A C 1
ATOM 1357 O O . PHE A 1 166 ? 7.552 14.122 -0.561 1.00 85.44 166 PHE A O 1
ATOM 1364 N N . GLN A 1 167 ? 9.078 12.895 -1.657 1.00 88.00 167 GLN A N 1
ATOM 1365 C CA . GLN A 1 167 ? 8.251 12.664 -2.841 1.00 88.00 167 GLN A CA 1
ATOM 1366 C C . GLN A 1 167 ? 6.957 11.910 -2.495 1.00 88.00 167 GLN A C 1
ATOM 1368 O O . GLN A 1 167 ? 5.880 12.264 -2.971 1.00 88.00 167 GLN A O 1
ATOM 1373 N N . SER A 1 168 ? 7.037 10.926 -1.597 1.00 89.81 168 SER A N 1
ATOM 1374 C CA . SER A 1 168 ? 5.872 10.166 -1.126 1.00 89.81 168 SER A CA 1
ATOM 1375 C C . SER A 1 168 ? 4.888 11.035 -0.338 1.00 89.81 168 SER A C 1
ATOM 1377 O O . SER A 1 168 ? 3.677 10.880 -0.486 1.00 89.81 168 SER A O 1
ATOM 1379 N N . ILE A 1 169 ? 5.385 11.986 0.463 1.00 88.19 169 ILE A N 1
ATOM 1380 C CA . ILE A 1 169 ? 4.551 12.979 1.161 1.00 88.19 169 ILE A CA 1
ATOM 1381 C C . ILE A 1 169 ? 3.875 13.914 0.153 1.00 88.19 169 ILE A C 1
ATOM 1383 O O . ILE A 1 169 ? 2.679 14.176 0.278 1.00 88.19 169 ILE A O 1
ATOM 1387 N N . ILE A 1 170 ? 4.600 14.378 -0.869 1.00 90.81 170 ILE A N 1
ATOM 1388 C CA . ILE A 1 170 ? 4.024 15.203 -1.942 1.00 90.81 170 ILE A CA 1
ATOM 1389 C C . ILE A 1 170 ? 2.896 14.440 -2.647 1.00 90.81 170 ILE A C 1
ATOM 1391 O O . ILE A 1 170 ? 1.807 14.986 -2.815 1.00 90.81 170 ILE A O 1
ATOM 1395 N N . TYR A 1 171 ? 3.107 13.167 -2.995 1.00 93.06 171 TYR A N 1
ATOM 1396 C CA . TYR A 1 171 ? 2.069 12.321 -3.593 1.00 93.06 171 TYR A CA 1
ATOM 1397 C C . TYR A 1 171 ? 0.879 12.119 -2.671 1.00 93.06 171 TYR A C 1
ATOM 1399 O O . TYR A 1 171 ? -0.259 12.226 -3.120 1.00 93.06 171 TYR A O 1
ATOM 1407 N N . PHE A 1 172 ? 1.120 11.877 -1.385 1.00 91.94 172 PHE A N 1
ATOM 1408 C CA . PHE A 1 172 ? 0.054 11.762 -0.401 1.00 91.94 172 PHE A CA 1
ATOM 1409 C C . PHE A 1 172 ? -0.819 13.022 -0.369 1.00 91.94 172 PHE A C 1
ATOM 1411 O O . PHE A 1 172 ? -2.038 12.922 -0.488 1.00 91.94 172 PHE A O 1
ATOM 1418 N N . ILE A 1 173 ? -0.203 14.202 -0.260 1.00 89.06 173 ILE A N 1
ATOM 1419 C CA . ILE A 1 173 ? -0.908 15.489 -0.208 1.00 89.06 173 ILE A CA 1
ATOM 1420 C C . ILE A 1 173 ? -1.658 15.746 -1.519 1.00 89.06 173 ILE A C 1
ATOM 1422 O O . ILE A 1 173 ? -2.845 16.070 -1.495 1.00 89.06 173 ILE A O 1
ATOM 1426 N N . LEU A 1 174 ? -1.001 15.559 -2.666 1.00 92.81 174 LEU A N 1
ATOM 1427 C CA . LEU A 1 174 ? -1.607 15.758 -3.982 1.00 92.81 174 LEU A CA 1
ATOM 1428 C C . LEU A 1 174 ? -2.824 14.847 -4.179 1.00 92.81 174 LEU A C 1
ATOM 1430 O O . LEU A 1 174 ? -3.896 15.312 -4.565 1.00 92.81 174 LEU A O 1
ATOM 1434 N N . LEU A 1 175 ? -2.678 13.555 -3.883 1.00 92.44 175 LEU A N 1
ATOM 1435 C CA . LEU A 1 175 ? -3.761 12.589 -4.027 1.00 92.44 175 LEU A CA 1
ATOM 1436 C C . LEU A 1 175 ? -4.885 12.848 -3.022 1.00 92.44 175 LEU A C 1
ATOM 1438 O O . LEU A 1 175 ? -6.044 12.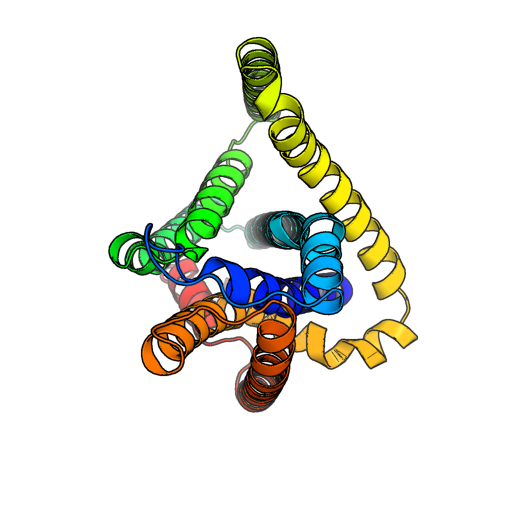650 -3.374 1.00 92.44 175 LEU A O 1
ATOM 1442 N N . LEU A 1 176 ? -4.594 13.338 -1.814 1.00 90.06 176 LEU A N 1
ATOM 1443 C CA . LEU A 1 176 ? -5.630 13.795 -0.884 1.00 90.06 176 LEU A CA 1
ATOM 1444 C C . LEU A 1 176 ? -6.467 14.927 -1.488 1.00 90.06 176 LEU A C 1
ATOM 1446 O O . LEU A 1 176 ? -7.688 14.818 -1.500 1.00 90.06 176 LEU A O 1
ATOM 1450 N N . PHE A 1 177 ? -5.838 15.965 -2.045 1.00 88.75 177 PHE A N 1
ATOM 1451 C CA . PHE A 1 177 ? -6.566 17.070 -2.685 1.00 88.75 177 PHE A CA 1
ATOM 1452 C C . PHE A 1 177 ? -7.359 16.622 -3.916 1.00 88.75 177 PHE A C 1
ATOM 1454 O O . PHE A 1 177 ? -8.490 17.061 -4.127 1.00 88.75 177 PHE A O 1
ATOM 1461 N N . ILE A 1 178 ? -6.786 15.737 -4.734 1.00 90.38 178 ILE A N 1
ATOM 1462 C CA . ILE A 1 178 ? -7.457 15.191 -5.920 1.00 90.38 178 ILE A CA 1
ATOM 1463 C C . ILE A 1 178 ? -8.669 14.344 -5.511 1.00 90.38 178 ILE A C 1
ATOM 1465 O O . ILE A 1 178 ? -9.747 14.489 -6.087 1.00 90.38 178 ILE A O 1
ATOM 1469 N N . THR A 1 179 ? -8.509 13.486 -4.501 1.00 90.44 179 THR A N 1
ATOM 1470 C CA . THR A 1 179 ? -9.564 12.576 -4.029 1.00 90.44 179 THR A CA 1
ATOM 1471 C C . THR A 1 179 ? -10.594 13.243 -3.122 1.00 90.44 179 THR A C 1
ATOM 1473 O O . THR A 1 179 ? -11.588 12.605 -2.788 1.00 90.44 179 THR A O 1
ATOM 1476 N N . ASP A 1 180 ? -10.427 14.517 -2.767 1.00 87.44 180 ASP A N 1
ATOM 1477 C CA . ASP A 1 180 ? -11.454 15.294 -2.062 1.00 87.44 180 ASP A CA 1
ATOM 1478 C C . ASP A 1 180 ? -12.639 15.653 -2.981 1.00 87.44 180 ASP A C 1
ATOM 1480 O O . ASP A 1 180 ? -13.774 15.802 -2.532 1.00 87.44 180 ASP A O 1
ATOM 1484 N N . ARG A 1 181 ? -12.413 15.709 -4.303 1.00 89.56 181 ARG A N 1
ATOM 1485 C CA . ARG A 1 181 ? -13.462 16.002 -5.291 1.00 89.56 181 ARG A CA 1
ATOM 1486 C C . ARG A 1 181 ? -14.402 14.806 -5.489 1.00 89.56 181 ARG A C 1
ATOM 1488 O O . ARG A 1 181 ? -13.963 13.725 -5.882 1.00 89.56 181 ARG A O 1
ATOM 1495 N N . GLU A 1 182 ? -15.713 15.014 -5.341 1.00 87.19 182 GLU A N 1
ATOM 1496 C CA . GLU A 1 182 ? -16.724 13.948 -5.501 1.00 87.19 182 GLU A CA 1
ATOM 1497 C C . GLU A 1 182 ? -16.708 13.283 -6.887 1.00 87.19 182 GLU A C 1
ATOM 1499 O O . GLU A 1 182 ? -16.892 12.069 -7.003 1.00 87.19 182 GLU A O 1
ATOM 1504 N N . SER A 1 183 ? -16.453 14.058 -7.947 1.00 90.31 183 SER A N 1
ATOM 1505 C CA . SER A 1 183 ? -16.336 13.532 -9.313 1.00 90.31 183 SER A CA 1
ATOM 1506 C C . SER A 1 183 ? -15.211 12.503 -9.430 1.00 90.31 183 SER A C 1
ATOM 1508 O O . SER A 1 183 ? -15.393 11.451 -10.044 1.00 90.31 183 SER A O 1
ATOM 1510 N N . VAL A 1 184 ? -14.078 12.768 -8.779 1.00 90.06 184 VAL A N 1
ATOM 1511 C CA . VAL A 1 184 ? -12.930 11.861 -8.742 1.00 90.06 184 VAL A CA 1
ATOM 1512 C C . VAL A 1 184 ? -13.248 10.629 -7.903 1.00 90.06 184 VAL A C 1
ATOM 1514 O O . VAL A 1 184 ? -12.970 9.518 -8.347 1.00 90.06 184 VAL A O 1
ATOM 1517 N N . GLN A 1 185 ? -13.888 10.784 -6.739 1.00 88.19 185 GLN A N 1
ATOM 1518 C CA . GLN A 1 185 ? -14.277 9.639 -5.900 1.00 88.19 185 GLN A CA 1
ATOM 1519 C C . GLN A 1 185 ? -15.203 8.664 -6.639 1.00 88.19 185 GLN A C 1
ATOM 1521 O O . GLN A 1 185 ? -15.048 7.445 -6.520 1.00 88.19 185 GLN A O 1
ATOM 1526 N N . ARG A 1 186 ? -16.128 9.183 -7.457 1.00 87.56 186 ARG A N 1
ATOM 1527 C CA . ARG A 1 186 ? -17.028 8.355 -8.271 1.00 87.56 186 ARG A CA 1
ATOM 1528 C C . ARG A 1 186 ? -16.262 7.515 -9.295 1.00 87.56 186 ARG A C 1
ATOM 1530 O O . ARG A 1 186 ? -16.533 6.327 -9.427 1.00 87.56 186 ARG A O 1
ATOM 1537 N N . VAL A 1 187 ? -15.277 8.103 -9.973 1.00 90.50 187 VAL A N 1
ATOM 1538 C CA . VAL A 1 187 ? -14.423 7.376 -10.932 1.00 90.50 187 VAL A CA 1
ATOM 1539 C C . VAL A 1 187 ? -13.493 6.395 -10.211 1.00 90.50 187 VAL A C 1
ATOM 1541 O O . VAL A 1 187 ? -13.276 5.281 -10.678 1.00 90.50 187 VAL A O 1
ATOM 1544 N N . MET A 1 188 ? -12.983 6.769 -9.037 1.00 90.44 188 MET A N 1
ATOM 1545 C CA . MET A 1 188 ? -12.024 5.975 -8.266 1.00 90.44 188 MET A CA 1
ATOM 1546 C C . MET A 1 188 ? -12.658 4.978 -7.286 1.00 90.44 188 MET A C 1
ATOM 1548 O O . MET A 1 188 ? -11.954 4.363 -6.484 1.00 90.44 188 MET A O 1
ATOM 1552 N N . THR A 1 189 ? -13.968 4.741 -7.374 1.00 85.50 189 THR A N 1
ATOM 1553 C CA . THR A 1 189 ? -14.670 3.744 -6.547 1.00 85.50 189 THR A CA 1
ATOM 1554 C C . THR A 1 189 ? -14.041 2.334 -6.604 1.00 85.50 189 THR A C 1
ATOM 1556 O O . THR A 1 189 ? -13.995 1.675 -5.559 1.00 85.50 189 THR A O 1
ATOM 1559 N N . PRO A 1 190 ? -13.489 1.850 -7.741 1.00 87.00 190 PRO A N 1
ATOM 1560 C CA . PRO A 1 190 ? -12.759 0.580 -7.751 1.00 87.00 190 PRO A CA 1
ATOM 1561 C C . PRO A 1 190 ? -11.554 0.561 -6.812 1.00 87.00 190 PRO A C 1
ATOM 1563 O O . PRO A 1 190 ? -11.382 -0.389 -6.043 1.00 87.00 190 PRO A O 1
ATOM 1566 N N . PHE A 1 191 ? -10.777 1.643 -6.798 1.00 91.38 191 PHE A N 1
ATOM 1567 C CA . PHE A 1 191 ? -9.631 1.793 -5.907 1.00 91.38 191 PHE A CA 1
ATOM 1568 C C . PHE A 1 191 ? -10.060 1.953 -4.451 1.00 91.38 191 PHE A C 1
ATOM 1570 O O . PHE A 1 191 ? -9.398 1.416 -3.569 1.00 91.38 191 PHE A O 1
ATOM 1577 N N . GLU A 1 192 ? -11.200 2.593 -4.174 1.00 91.69 192 GLU A N 1
ATOM 1578 C CA . GLU A 1 192 ? -11.749 2.623 -2.815 1.00 91.69 192 GLU A CA 1
ATOM 1579 C C . GLU A 1 192 ? -11.908 1.194 -2.276 1.00 91.69 192 GLU A C 1
ATOM 1581 O O . GLU A 1 192 ? -11.386 0.878 -1.208 1.00 91.69 192 GLU A O 1
ATOM 1586 N N . LYS A 1 193 ? -12.577 0.306 -3.027 1.00 91.19 193 LYS A N 1
ATOM 1587 C CA . LYS A 1 193 ? -12.822 -1.092 -2.626 1.00 91.19 193 LYS A CA 1
ATOM 1588 C C . LYS A 1 193 ? -11.536 -1.897 -2.440 1.00 91.19 193 LYS A C 1
ATOM 1590 O O . LYS A 1 193 ? -11.422 -2.614 -1.439 1.00 91.19 193 LYS A O 1
ATOM 1595 N N . LEU A 1 194 ? -10.573 -1.742 -3.350 1.00 92.81 194 LEU A N 1
ATOM 1596 C CA . LEU A 1 194 ? -9.234 -2.318 -3.199 1.00 92.81 194 LEU A CA 1
ATOM 1597 C C . LEU A 1 194 ? -8.586 -1.848 -1.891 1.00 92.81 194 LEU A C 1
ATOM 1599 O O . LEU A 1 194 ? -8.117 -2.664 -1.101 1.00 92.81 194 LEU A O 1
ATOM 1603 N N . GLY A 1 195 ? -8.662 -0.553 -1.586 1.00 91.56 195 GLY A N 1
ATOM 1604 C CA . GLY A 1 195 ? -8.124 0.004 -0.349 1.00 91.56 195 GLY A CA 1
ATOM 1605 C C . GLY A 1 195 ? -8.863 -0.415 0.922 1.00 91.56 195 GLY A C 1
ATOM 1606 O O . GLY A 1 195 ? -8.233 -0.557 1.972 1.00 91.56 195 GLY A O 1
ATOM 1607 N N . LYS A 1 196 ? -10.174 -0.700 0.859 1.00 90.31 196 LYS A N 1
ATOM 1608 C CA . LYS A 1 196 ? -10.924 -1.288 1.996 1.00 90.31 196 LYS A CA 1
ATOM 1609 C C . LYS A 1 196 ? -10.402 -2.669 2.392 1.00 90.31 196 LYS A C 1
ATOM 1611 O O . LYS A 1 196 ? -10.640 -3.107 3.517 1.00 90.31 196 LYS A O 1
ATOM 1616 N N . THR A 1 197 ? -9.757 -3.348 1.451 1.00 93.31 197 THR A N 1
ATOM 1617 C CA . THR A 1 197 ? -9.228 -4.713 1.554 1.00 93.31 197 THR A CA 1
ATOM 1618 C C . THR A 1 197 ? -7.724 -4.723 1.291 1.00 93.31 197 THR A C 1
ATOM 1620 O O . THR A 1 197 ? -7.174 -5.675 0.741 1.00 93.31 197 THR A O 1
ATOM 1623 N N . ALA A 1 198 ? -7.072 -3.621 1.674 1.00 90.69 198 ALA A N 1
ATOM 1624 C CA . ALA A 1 198 ? -5.698 -3.321 1.329 1.00 90.69 198 ALA A CA 1
ATOM 1625 C C . ALA A 1 198 ? -4.707 -4.410 1.745 1.00 90.69 198 ALA A C 1
ATOM 1627 O O . ALA A 1 198 ? -3.799 -4.741 0.994 1.00 90.69 198 ALA A O 1
ATOM 1628 N N . PHE A 1 199 ? -4.879 -4.969 2.940 1.00 88.00 199 PHE A N 1
ATOM 1629 C CA . PHE A 1 199 ? -3.955 -5.953 3.480 1.00 88.00 199 PHE A CA 1
ATOM 1630 C C . PHE A 1 199 ? -4.136 -7.320 2.814 1.00 88.00 199 PHE A C 1
ATOM 1632 O O . PHE A 1 199 ? -3.143 -7.955 2.468 1.00 88.00 199 PHE A O 1
ATOM 1639 N N . THR A 1 200 ? -5.383 -7.737 2.561 1.00 92.44 200 THR A N 1
ATOM 1640 C CA . THR A 1 200 ? -5.650 -8.929 1.739 1.00 92.44 200 THR A CA 1
ATOM 1641 C C . THR A 1 200 ? -5.078 -8.750 0.340 1.00 92.44 200 THR A C 1
ATOM 1643 O O . THR A 1 200 ? -4.313 -9.598 -0.103 1.00 92.44 200 THR A O 1
ATOM 1646 N N . ASN A 1 201 ? -5.433 -7.669 -0.358 1.00 92.06 201 ASN A N 1
ATOM 1647 C CA . ASN A 1 201 ? -5.022 -7.488 -1.747 1.00 92.06 201 ASN A CA 1
ATOM 1648 C C . ASN A 1 201 ? -3.509 -7.392 -1.881 1.00 92.06 201 ASN A C 1
ATOM 1650 O O . ASN A 1 201 ? -2.957 -8.098 -2.710 1.00 92.06 201 ASN A O 1
ATOM 1654 N N . PHE A 1 202 ? -2.840 -6.607 -1.035 1.00 87.81 202 PHE A N 1
ATOM 1655 C CA . PHE A 1 202 ? -1.385 -6.510 -1.053 1.00 87.81 202 PHE A CA 1
ATOM 1656 C C . PHE A 1 202 ? -0.725 -7.883 -0.882 1.00 87.81 202 PHE A C 1
ATOM 1658 O O . PHE A 1 202 ? 0.080 -8.279 -1.715 1.00 87.81 202 PHE A O 1
ATOM 1665 N N . LEU A 1 203 ? -1.098 -8.647 0.153 1.00 86.25 203 LEU A N 1
ATOM 1666 C CA . LEU A 1 203 ? -0.437 -9.924 0.424 1.00 86.25 203 LEU A CA 1
ATOM 1667 C C . LEU A 1 203 ? -0.755 -10.987 -0.637 1.00 86.25 203 LEU A C 1
ATOM 1669 O O . LEU A 1 203 ? 0.142 -11.692 -1.088 1.00 86.25 203 LEU A O 1
ATOM 1673 N N . VAL A 1 204 ? -2.024 -11.114 -1.036 1.00 88.50 204 VAL A N 1
ATOM 1674 C CA . VAL A 1 204 ? -2.431 -12.140 -2.005 1.00 88.50 204 VAL A CA 1
ATOM 1675 C C . VAL A 1 204 ? -1.893 -11.812 -3.396 1.00 88.50 204 VAL A C 1
ATOM 1677 O O . VAL A 1 204 ? -1.435 -12.726 -4.072 1.00 88.50 204 VAL A O 1
ATOM 1680 N N . GLN A 1 205 ? -1.884 -10.540 -3.815 1.00 87.44 205 GLN A N 1
ATOM 1681 C CA . GLN A 1 205 ? -1.270 -10.144 -5.087 1.00 87.44 205 GLN A CA 1
ATOM 1682 C C . GLN A 1 205 ? 0.213 -10.489 -5.117 1.00 87.44 205 GLN A C 1
ATOM 1684 O O . GLN A 1 205 ? 0.667 -11.044 -6.106 1.00 87.44 205 GLN A O 1
ATOM 1689 N N . MET A 1 206 ? 0.938 -10.219 -4.032 1.00 83.00 206 MET A N 1
ATOM 1690 C CA . MET A 1 206 ? 2.361 -10.531 -3.937 1.00 83.00 206 MET A CA 1
ATOM 1691 C C . MET A 1 206 ? 2.639 -12.034 -4.030 1.00 83.00 206 MET A C 1
ATOM 1693 O O . MET A 1 206 ? 3.450 -12.445 -4.849 1.00 83.00 206 MET A O 1
ATOM 1697 N N . ILE A 1 207 ? 1.925 -12.856 -3.252 1.00 82.94 207 ILE A N 1
ATOM 1698 C CA . ILE A 1 207 ? 2.085 -14.320 -3.277 1.00 82.94 207 ILE A CA 1
ATOM 1699 C C . ILE A 1 207 ? 1.719 -14.888 -4.651 1.00 82.94 207 ILE A C 1
ATOM 1701 O O . ILE A 1 207 ? 2.444 -15.707 -5.203 1.00 82.94 207 ILE A O 1
ATOM 1705 N N . VAL A 1 208 ? 0.574 -14.480 -5.203 1.00 84.12 208 VAL A N 1
ATOM 1706 C CA . VAL A 1 208 ? 0.096 -15.010 -6.486 1.00 84.12 208 VAL A CA 1
ATOM 1707 C C . VAL A 1 208 ? 1.007 -14.578 -7.621 1.00 84.12 208 VAL A C 1
ATOM 1709 O O . VAL A 1 208 ? 1.277 -15.390 -8.499 1.00 84.12 208 VAL A O 1
ATOM 1712 N N . LEU A 1 209 ? 1.475 -13.329 -7.616 1.00 82.12 209 LEU A N 1
ATOM 1713 C CA . LEU A 1 209 ? 2.383 -12.838 -8.641 1.00 82.12 209 LEU A CA 1
ATOM 1714 C C . LEU A 1 209 ? 3.720 -13.576 -8.588 1.00 82.12 209 LEU A C 1
ATOM 1716 O O . LEU A 1 209 ? 4.192 -14.021 -9.628 1.00 82.12 209 LEU A O 1
ATOM 1720 N N . ASP A 1 210 ? 4.291 -13.736 -7.397 1.00 79.25 210 ASP A N 1
ATOM 1721 C CA . ASP A 1 210 ? 5.543 -14.461 -7.195 1.00 79.25 210 ASP A CA 1
ATOM 1722 C C . ASP A 1 210 ? 5.455 -15.911 -7.691 1.00 79.25 210 ASP A C 1
ATOM 1724 O O . ASP A 1 210 ? 6.250 -16.335 -8.533 1.00 79.25 210 ASP A O 1
ATOM 1728 N N . LEU A 1 211 ? 4.414 -16.639 -7.274 1.00 80.25 211 LEU A N 1
ATOM 1729 C CA . LEU A 1 211 ? 4.167 -18.001 -7.744 1.00 80.25 211 LEU A CA 1
ATOM 1730 C C . LEU A 1 211 ? 3.946 -18.032 -9.261 1.00 80.25 211 LEU A C 1
ATOM 1732 O O . LEU A 1 211 ? 4.537 -18.853 -9.958 1.00 80.25 211 LEU A O 1
ATOM 1736 N N . PHE A 1 212 ? 3.113 -17.136 -9.794 1.00 81.62 212 PHE A N 1
ATOM 1737 C CA . PHE A 1 212 ? 2.808 -17.090 -11.223 1.00 81.62 212 PHE A CA 1
ATOM 1738 C C . PHE A 1 212 ? 4.063 -16.852 -12.067 1.00 81.62 212 PHE A C 1
ATOM 1740 O O . PHE A 1 212 ? 4.288 -17.582 -13.032 1.00 81.62 212 PHE A O 1
ATOM 1747 N N . LEU A 1 213 ? 4.894 -15.874 -11.702 1.00 77.50 213 LEU A N 1
ATOM 1748 C CA . LEU A 1 213 ? 6.141 -15.594 -12.412 1.00 77.50 213 LEU A CA 1
ATOM 1749 C C . LEU A 1 213 ? 7.118 -16.765 -12.296 1.00 77.50 213 LEU A C 1
ATOM 1751 O O . LEU A 1 213 ? 7.657 -17.184 -13.315 1.00 77.50 213 LEU A O 1
ATOM 1755 N N . SER A 1 214 ? 7.248 -17.361 -11.108 1.00 75.62 214 SER A N 1
ATOM 1756 C CA . SER A 1 214 ? 8.109 -18.529 -10.883 1.00 75.62 214 SER A CA 1
ATOM 1757 C C . SER A 1 214 ? 7.738 -19.737 -11.749 1.00 75.62 214 SER A C 1
ATOM 1759 O O . SER A 1 214 ? 8.619 -20.458 -12.213 1.00 75.62 214 SER A O 1
ATOM 1761 N N . PHE A 1 215 ? 6.442 -19.974 -11.983 1.00 77.69 215 PHE A N 1
ATOM 1762 C CA . PHE A 1 215 ? 5.973 -21.108 -12.787 1.00 77.69 215 PHE A CA 1
ATOM 1763 C C . PHE A 1 215 ? 5.932 -20.823 -14.293 1.00 77.69 215 PHE A C 1
ATOM 1765 O O . PHE A 1 215 ? 6.204 -21.723 -15.088 1.00 77.69 215 PHE A O 1
ATOM 1772 N N . VAL A 1 216 ? 5.544 -19.611 -14.699 1.00 77.12 216 VAL A N 1
ATOM 1773 C CA . VAL A 1 216 ? 5.262 -19.281 -16.110 1.00 77.12 216 VAL A CA 1
ATOM 1774 C C . VAL A 1 216 ? 6.463 -18.653 -16.811 1.00 77.12 216 VAL A C 1
ATOM 1776 O O . VAL A 1 216 ? 6.661 -18.881 -18.004 1.00 77.12 216 VAL A O 1
ATOM 1779 N N . PHE A 1 217 ? 7.282 -17.896 -16.082 1.00 71.56 217 PHE A N 1
ATOM 1780 C CA . PHE A 1 217 ? 8.457 -17.201 -16.605 1.00 71.56 217 PHE A CA 1
ATOM 1781 C C . PHE A 1 217 ? 9.706 -17.595 -15.811 1.00 71.56 217 PHE A C 1
ATOM 1783 O O . PHE A 1 217 ? 10.295 -16.730 -15.167 1.00 71.56 217 PHE A O 1
ATOM 1790 N N . PRO A 1 218 ? 10.124 -18.879 -15.845 1.00 62.75 218 PRO A N 1
ATOM 1791 C CA . PRO A 1 218 ? 11.288 -19.319 -15.093 1.00 62.75 218 PRO A CA 1
ATOM 1792 C C . PRO A 1 218 ? 12.528 -18.522 -15.510 1.00 62.75 218 PRO A C 1
ATOM 1794 O O . PRO A 1 218 ? 13.134 -17.944 -14.627 1.00 62.75 218 PRO A O 1
ATOM 1797 N N . TYR A 1 219 ? 12.837 -18.405 -16.817 1.00 63.12 219 TYR A N 1
ATOM 1798 C CA . TYR A 1 219 ? 13.880 -17.517 -17.374 1.00 63.12 219 TYR A CA 1
ATOM 1799 C C . TYR A 1 219 ? 13.710 -17.309 -18.902 1.00 63.12 219 TYR A C 1
ATOM 1801 O O . TYR A 1 219 ? 13.306 -18.256 -19.585 1.00 63.12 219 TYR A O 1
ATOM 1809 N N . PRO A 1 220 ? 14.073 -16.142 -19.489 1.00 58.34 220 PRO A N 1
ATOM 1810 C CA . PRO A 1 220 ? 14.513 -14.901 -18.845 1.00 58.34 220 PRO A CA 1
ATOM 1811 C C . PRO A 1 220 ? 13.343 -14.063 -18.306 1.00 58.34 220 PRO A C 1
ATOM 1813 O O . PRO A 1 220 ? 12.216 -14.155 -18.792 1.00 58.34 220 PRO A O 1
ATOM 1816 N N . HIS A 1 221 ? 13.651 -13.209 -17.328 1.00 67.88 221 HIS A N 1
ATOM 1817 C CA . HIS A 1 221 ? 12.689 -12.337 -16.645 1.00 67.88 221 HIS A CA 1
ATOM 1818 C C . HIS A 1 221 ? 11.890 -11.447 -17.605 1.00 67.88 221 HIS A C 1
ATOM 1820 O O . HIS A 1 221 ? 12.439 -10.997 -18.620 1.00 67.88 221 HIS A O 1
ATOM 1826 N N . PRO A 1 222 ? 10.621 -11.134 -17.282 1.00 75.62 222 PRO A N 1
ATOM 1827 C CA . PRO A 1 222 ? 9.802 -10.282 -18.126 1.00 75.62 222 PRO A CA 1
ATOM 1828 C C . PRO A 1 222 ? 10.423 -8.890 -18.285 1.00 75.62 222 PRO A C 1
ATOM 1830 O O . PRO A 1 222 ? 10.895 -8.273 -17.325 1.00 75.62 222 PRO A O 1
ATOM 1833 N N . THR A 1 223 ? 10.402 -8.362 -19.509 1.00 81.00 223 THR A N 1
ATOM 1834 C CA . THR A 1 223 ? 10.806 -6.972 -19.752 1.00 81.00 223 THR A CA 1
ATOM 1835 C C . THR A 1 223 ? 9.847 -5.998 -19.053 1.00 81.00 223 THR A C 1
ATOM 1837 O O . THR A 1 223 ? 8.700 -6.357 -18.774 1.00 81.00 223 THR A O 1
ATOM 1840 N N . PRO A 1 224 ? 10.251 -4.742 -18.786 1.00 84.19 224 PRO A N 1
ATOM 1841 C CA . PRO A 1 224 ? 9.354 -3.725 -18.234 1.00 84.19 224 PRO A CA 1
ATOM 1842 C C . PRO A 1 224 ? 8.020 -3.596 -18.984 1.00 84.19 224 PRO A C 1
ATOM 1844 O O . PRO A 1 224 ? 6.974 -3.425 -18.359 1.00 84.19 224 PRO A O 1
ATOM 1847 N N . LEU A 1 225 ? 8.025 -3.720 -20.313 1.00 86.31 225 LEU A N 1
ATOM 1848 C CA . LEU A 1 225 ? 6.794 -3.720 -21.098 1.00 86.31 225 LEU A CA 1
ATOM 1849 C C . LEU A 1 225 ? 5.948 -4.985 -20.862 1.00 86.31 225 LEU A C 1
ATOM 1851 O O . LEU A 1 225 ? 4.737 -4.890 -20.658 1.00 86.31 225 LEU A O 1
ATOM 1855 N N . GLN A 1 226 ? 6.571 -6.165 -20.837 1.00 84.50 226 GLN A N 1
ATOM 1856 C CA . GLN A 1 226 ? 5.882 -7.421 -20.514 1.00 84.50 226 GLN A CA 1
ATOM 1857 C C . GLN A 1 226 ? 5.284 -7.392 -19.104 1.00 84.50 226 GLN A C 1
ATOM 1859 O O . GLN A 1 226 ? 4.173 -7.878 -18.902 1.00 84.50 226 GLN A O 1
ATOM 1864 N N . ALA A 1 227 ? 5.960 -6.751 -18.151 1.00 82.94 227 ALA A N 1
ATOM 1865 C CA . ALA A 1 227 ? 5.459 -6.572 -16.797 1.00 82.94 227 ALA A CA 1
ATOM 1866 C C . ALA A 1 227 ? 4.134 -5.793 -16.755 1.00 82.94 227 ALA A C 1
ATOM 1868 O O . ALA A 1 227 ? 3.233 -6.147 -15.994 1.00 82.94 227 ALA A O 1
ATOM 1869 N N . ILE A 1 228 ? 3.969 -4.782 -17.615 1.00 87.44 228 ILE A N 1
ATOM 1870 C CA . ILE A 1 228 ? 2.694 -4.065 -17.764 1.00 87.44 228 ILE A CA 1
ATOM 1871 C C . ILE A 1 228 ? 1.617 -5.000 -18.327 1.00 87.44 228 ILE A C 1
ATOM 1873 O O . ILE A 1 228 ? 0.513 -5.061 -17.780 1.00 87.44 228 ILE A O 1
ATOM 1877 N N . TYR A 1 229 ? 1.933 -5.759 -19.381 1.00 88.12 229 TYR A N 1
ATOM 1878 C CA . TYR A 1 229 ? 0.980 -6.694 -19.990 1.00 88.12 229 TYR A CA 1
ATOM 1879 C C . TYR A 1 229 ? 0.550 -7.823 -19.051 1.00 88.1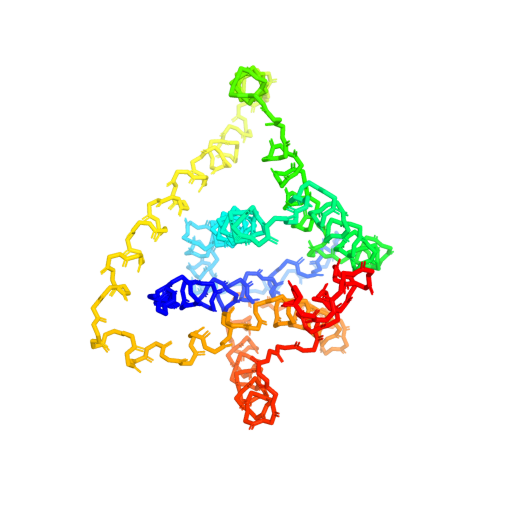2 229 TYR A C 1
ATOM 1881 O O . TYR A 1 229 ? -0.597 -8.252 -19.125 1.00 88.12 229 TYR A O 1
ATOM 1889 N N . ILE A 1 230 ? 1.429 -8.274 -18.156 1.00 86.12 230 ILE A N 1
ATOM 1890 C CA . ILE A 1 230 ? 1.118 -9.273 -17.123 1.00 86.12 230 ILE A CA 1
ATOM 1891 C C . ILE A 1 230 ? 0.331 -8.631 -15.970 1.00 86.12 230 ILE A C 1
ATOM 1893 O O . ILE A 1 230 ? -0.660 -9.189 -15.497 1.00 86.12 230 ILE A O 1
ATOM 1897 N N . GLY A 1 231 ? 0.734 -7.436 -15.532 1.00 87.62 231 GLY A N 1
ATOM 1898 C CA . GLY A 1 231 ? 0.139 -6.750 -14.388 1.00 87.62 231 GLY A CA 1
ATOM 1899 C C . GLY A 1 231 ? -1.301 -6.288 -14.620 1.00 87.62 231 GLY A C 1
ATOM 1900 O O . GLY A 1 231 ? -2.115 -6.377 -13.702 1.00 87.62 231 GLY A O 1
ATOM 1901 N N . ILE A 1 232 ? -1.658 -5.842 -15.834 1.00 90.38 232 ILE A N 1
ATOM 1902 C CA . ILE A 1 232 ? -3.016 -5.349 -16.138 1.00 90.38 232 ILE A CA 1
ATOM 1903 C C . ILE A 1 232 ? -4.084 -6.446 -15.928 1.00 90.38 232 ILE A C 1
ATOM 1905 O O . ILE A 1 232 ? -5.006 -6.209 -15.142 1.00 90.38 232 ILE A O 1
ATOM 1909 N N . PRO A 1 233 ? -4.001 -7.642 -16.553 1.00 90.44 233 PRO A N 1
ATOM 1910 C CA . PRO A 1 233 ? -4.956 -8.724 -16.319 1.00 90.44 233 PRO A CA 1
ATOM 1911 C C . PRO A 1 233 ? -5.035 -9.137 -14.852 1.00 90.44 233 PRO A C 1
ATOM 1913 O O . PRO A 1 233 ? -6.135 -9.304 -14.327 1.00 90.44 233 PRO A O 1
ATOM 1916 N N . ILE A 1 234 ? -3.888 -9.244 -14.172 1.00 88.88 234 ILE A N 1
ATOM 1917 C CA . ILE A 1 234 ? -3.831 -9.587 -12.747 1.00 88.88 234 ILE A CA 1
ATOM 1918 C C . ILE A 1 234 ? -4.600 -8.545 -11.931 1.00 88.88 234 ILE A C 1
ATOM 1920 O O . ILE A 1 234 ? -5.496 -8.902 -11.163 1.00 88.88 234 ILE A O 1
ATOM 1924 N N . LEU A 1 235 ? -4.331 -7.255 -12.139 1.00 91.12 235 LEU A N 1
ATOM 1925 C CA . LEU A 1 235 ? -5.028 -6.172 -11.449 1.00 91.12 235 LEU A CA 1
ATOM 1926 C C . LEU A 1 235 ? -6.542 -6.219 -11.690 1.00 91.12 235 LEU A C 1
ATOM 1928 O O . LEU A 1 235 ? -7.319 -6.052 -10.745 1.00 91.12 235 LEU A O 1
ATOM 1932 N N . VAL A 1 236 ? -6.974 -6.465 -12.930 1.00 92.62 236 VAL A N 1
ATOM 1933 C CA . VAL A 1 236 ? -8.398 -6.587 -13.277 1.00 92.62 236 VAL A CA 1
ATOM 1934 C C . VAL A 1 236 ? -9.029 -7.765 -12.540 1.00 92.62 236 VAL A C 1
ATOM 1936 O O . VAL A 1 236 ? -10.041 -7.577 -11.863 1.00 92.62 236 VAL A O 1
ATOM 1939 N N . VAL A 1 237 ? -8.417 -8.950 -12.592 1.00 92.88 237 VAL A N 1
ATOM 1940 C CA . VAL A 1 237 ? -8.911 -10.152 -11.902 1.00 92.88 237 VAL A CA 1
ATOM 1941 C C . VAL A 1 237 ? -9.015 -9.909 -10.397 1.00 92.88 237 VAL A C 1
ATOM 1943 O O . VAL A 1 237 ? -10.076 -10.132 -9.816 1.00 92.88 237 VAL A O 1
ATOM 1946 N N . PHE A 1 238 ? -7.973 -9.371 -9.760 1.00 91.75 238 PHE A N 1
ATOM 1947 C CA . PHE A 1 238 ? -7.995 -9.054 -8.328 1.00 91.75 238 PHE A CA 1
ATOM 1948 C C . PHE A 1 238 ? -9.052 -8.011 -7.961 1.00 91.75 238 PHE A C 1
ATOM 1950 O O . PHE A 1 238 ? -9.702 -8.118 -6.916 1.00 91.75 238 PHE A O 1
ATOM 1957 N N . THR A 1 239 ? -9.266 -7.021 -8.826 1.00 92.06 239 THR A N 1
ATOM 1958 C CA . THR A 1 239 ? -10.328 -6.029 -8.638 1.00 92.06 239 THR A CA 1
ATOM 1959 C C . THR A 1 239 ? -11.697 -6.698 -8.702 1.00 92.06 239 THR A C 1
ATOM 1961 O O . THR A 1 239 ? -12.505 -6.509 -7.793 1.00 92.06 239 THR A O 1
ATOM 1964 N N . LEU A 1 240 ? -11.955 -7.540 -9.704 1.00 94.19 240 LEU A N 1
ATOM 1965 C CA . LEU A 1 240 ? -13.216 -8.277 -9.829 1.00 94.19 240 LEU A CA 1
ATOM 1966 C C . LEU A 1 240 ? -13.455 -9.211 -8.635 1.00 94.19 240 LEU A C 1
ATOM 1968 O O . LEU A 1 240 ? -14.541 -9.190 -8.052 1.00 94.19 240 LEU A O 1
ATOM 1972 N N . LEU A 1 241 ? -12.432 -9.955 -8.206 1.00 93.88 241 LEU A N 1
ATOM 1973 C CA . LEU A 1 241 ? -12.492 -10.807 -7.015 1.00 93.88 241 LEU A CA 1
ATOM 1974 C C . LEU A 1 241 ? -12.788 -9.994 -5.752 1.00 93.88 241 LEU A C 1
ATOM 1976 O O . LEU A 1 241 ? -13.621 -10.395 -4.941 1.00 93.88 241 LEU A O 1
ATOM 1980 N N . THR A 1 242 ? -12.175 -8.817 -5.604 1.00 94.75 242 THR A N 1
ATOM 1981 C CA . THR A 1 242 ? -12.454 -7.899 -4.490 1.00 94.75 242 THR A CA 1
ATOM 1982 C C . THR A 1 242 ? -13.902 -7.419 -4.514 1.00 94.75 242 THR A C 1
ATOM 1984 O O . THR A 1 242 ? -14.557 -7.369 -3.472 1.00 94.75 242 THR A O 1
ATOM 1987 N N . TYR A 1 243 ? -14.429 -7.079 -5.691 1.00 93.50 243 TYR A N 1
ATOM 1988 C CA . TYR A 1 243 ? -15.823 -6.671 -5.854 1.00 93.50 243 TYR A CA 1
ATOM 1989 C C . TYR A 1 243 ? -16.791 -7.791 -5.481 1.00 93.50 243 TYR A C 1
ATOM 1991 O O . TYR A 1 243 ? -17.716 -7.552 -4.702 1.00 93.50 243 TYR A O 1
ATOM 1999 N N . TRP A 1 244 ? -16.560 -8.994 -6.004 1.00 95.31 244 TRP A N 1
ATOM 2000 C CA . TRP A 1 244 ? -17.357 -10.178 -5.699 1.00 95.31 244 TRP A CA 1
ATOM 2001 C C . TRP A 1 244 ? -17.312 -10.519 -4.205 1.00 95.31 244 TRP A C 1
ATOM 2003 O O . TRP A 1 244 ? -18.350 -10.742 -3.578 1.00 95.31 244 TRP A O 1
ATOM 2013 N N . TRP A 1 245 ? -16.125 -10.479 -3.596 1.00 95.50 245 TRP A N 1
ATOM 2014 C CA . TRP A 1 245 ? -15.956 -10.738 -2.170 1.00 95.50 245 TRP A CA 1
ATOM 2015 C C . TRP A 1 245 ? -16.714 -9.717 -1.319 1.00 95.50 245 TRP A C 1
ATOM 2017 O O . TRP A 1 245 ? -17.446 -10.089 -0.398 1.00 95.50 245 TRP A O 1
ATOM 2027 N N . LEU A 1 246 ? -16.586 -8.428 -1.650 1.00 93.94 246 LEU A N 1
ATOM 2028 C CA . LEU A 1 246 ? -17.239 -7.343 -0.920 1.00 93.94 246 LEU A CA 1
ATOM 2029 C C . LEU A 1 246 ? -18.758 -7.276 -1.123 1.00 93.94 246 LEU A C 1
ATOM 2031 O O . LEU A 1 246 ? -19.435 -6.600 -0.349 1.00 93.94 246 LEU A O 1
ATOM 2035 N N . ALA A 1 247 ? -19.304 -7.971 -2.125 1.00 93.44 247 ALA A N 1
ATOM 2036 C CA . ALA A 1 247 ? -20.750 -8.150 -2.254 1.00 93.44 247 ALA A CA 1
ATOM 2037 C C . ALA A 1 247 ? -21.318 -9.035 -1.128 1.00 93.44 247 ALA A C 1
ATOM 2039 O O . ALA A 1 247 ? -22.454 -8.840 -0.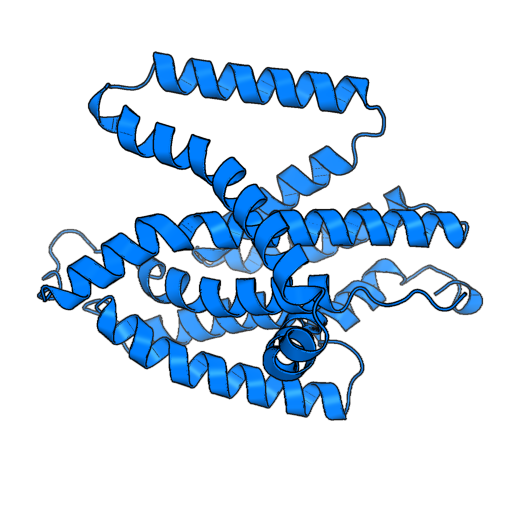706 1.00 93.44 247 ALA A O 1
ATOM 2040 N N . HIS A 1 248 ? -20.507 -9.957 -0.600 1.00 94.00 248 HIS A N 1
ATOM 2041 C CA . HIS A 1 248 ? -20.912 -10.917 0.430 1.00 94.00 248 HIS A CA 1
ATOM 2042 C C . HIS A 1 248 ? -20.337 -10.577 1.816 1.00 94.00 248 HIS A C 1
ATOM 2044 O O . HIS A 1 248 ? -20.931 -10.904 2.844 1.00 94.00 248 HIS A O 1
ATOM 2050 N N . HIS A 1 249 ? -19.191 -9.891 1.867 1.00 93.75 249 HIS A N 1
ATOM 2051 C CA . HIS A 1 249 ? -18.447 -9.611 3.095 1.00 93.75 249 HIS A CA 1
ATOM 2052 C C . HIS A 1 249 ? -18.127 -8.120 3.246 1.00 93.75 249 HIS A C 1
ATOM 2054 O O . HIS A 1 249 ? -17.845 -7.409 2.293 1.00 93.75 249 HIS A O 1
ATOM 2060 N N . ARG A 1 250 ? -18.094 -7.614 4.484 1.00 89.75 250 ARG A N 1
ATOM 2061 C CA . ARG A 1 250 ? -17.840 -6.179 4.747 1.00 89.75 250 ARG A CA 1
ATOM 2062 C C . ARG A 1 250 ? -16.362 -5.770 4.682 1.00 89.75 250 ARG A C 1
ATOM 2064 O O . ARG A 1 250 ? -16.060 -4.577 4.691 1.00 89.75 250 ARG A O 1
ATOM 2071 N N . GLN A 1 251 ? -15.454 -6.740 4.745 1.00 91.00 251 GLN A N 1
ATOM 2072 C CA . GLN A 1 251 ? -14.002 -6.574 4.880 1.00 91.00 251 GLN A CA 1
ATOM 2073 C C . GLN A 1 251 ? -13.310 -7.741 4.174 1.00 91.00 251 GLN A C 1
ATOM 2075 O O . GLN A 1 251 ? -13.938 -8.782 3.974 1.00 91.00 251 GLN A O 1
ATOM 2080 N N . GLY A 1 252 ? -12.032 -7.591 3.831 1.00 93.38 252 GLY A N 1
ATOM 2081 C CA . GLY A 1 252 ? -11.262 -8.684 3.246 1.00 93.38 252 GLY A CA 1
ATOM 2082 C C . GLY A 1 252 ? -11.013 -9.815 4.260 1.00 93.38 252 GLY A C 1
ATOM 2083 O O . GLY A 1 252 ? -11.147 -9.603 5.475 1.00 93.38 252 GLY A O 1
ATOM 2084 N N . PRO A 1 253 ? -10.696 -11.033 3.787 1.00 94.00 253 PRO A N 1
ATOM 2085 C CA . PRO A 1 253 ? -10.442 -12.193 4.637 1.00 94.00 253 PRO A CA 1
ATOM 2086 C C . PRO A 1 253 ? -9.376 -11.931 5.707 1.00 94.00 253 PRO A C 1
ATOM 2088 O O . PRO A 1 253 ? -9.614 -12.198 6.890 1.00 94.00 253 PRO A O 1
ATOM 2091 N N . LEU A 1 254 ? -8.226 -11.361 5.326 1.00 92.38 254 LEU A N 1
ATOM 2092 C CA . LEU A 1 254 ? -7.130 -11.106 6.262 1.00 92.38 254 LEU A CA 1
ATOM 2093 C C . LEU A 1 254 ? -7.464 -9.973 7.227 1.00 92.38 254 LEU A C 1
ATOM 2095 O O . LEU A 1 254 ? -7.146 -10.071 8.409 1.00 92.38 254 LEU A O 1
ATOM 2099 N N . GLU A 1 255 ? -8.165 -8.931 6.782 1.00 92.50 255 GLU A N 1
ATOM 2100 C CA . GLU A 1 255 ? -8.648 -7.865 7.662 1.00 92.50 255 GLU A CA 1
ATOM 2101 C C . GLU A 1 255 ? -9.625 -8.412 8.706 1.00 92.50 255 GLU A C 1
ATOM 2103 O O . GLU A 1 255 ? -9.567 -8.028 9.878 1.00 92.50 255 GLU A O 1
ATOM 2108 N N . MET A 1 256 ? -10.503 -9.335 8.304 1.00 92.06 256 MET A N 1
ATOM 2109 C CA . MET A 1 256 ? -11.441 -9.993 9.208 1.00 92.06 256 MET A CA 1
ATOM 2110 C C . MET A 1 256 ? -10.705 -10.848 10.247 1.00 92.06 256 MET A C 1
ATOM 2112 O O . MET A 1 256 ? -11.026 -10.763 11.438 1.00 92.06 256 MET A O 1
ATOM 2116 N N . LEU A 1 257 ? -9.719 -11.648 9.830 1.00 93.50 257 LEU A N 1
ATOM 2117 C CA . LEU A 1 257 ? -8.878 -12.436 10.739 1.00 93.50 257 LEU A CA 1
ATOM 2118 C C . LEU A 1 257 ? -8.094 -11.532 11.693 1.00 93.50 257 LEU A C 1
ATOM 2120 O O . LEU A 1 257 ? -8.120 -11.739 12.909 1.00 93.50 257 LEU A O 1
ATOM 2124 N N . TRP A 1 258 ? -7.497 -10.468 11.164 1.00 91.69 258 TRP A N 1
ATOM 2125 C CA . TRP A 1 258 ? -6.743 -9.487 11.930 1.00 91.69 258 TRP A CA 1
ATOM 2126 C C . TRP A 1 258 ? -7.615 -8.789 12.981 1.00 91.69 258 TRP A C 1
ATOM 2128 O O . TRP A 1 258 ? -7.221 -8.663 14.147 1.00 91.69 258 TRP A O 1
ATOM 2138 N N . ARG A 1 259 ? -8.850 -8.406 12.626 1.00 91.06 259 ARG A N 1
ATOM 2139 C CA . ARG A 1 259 ? -9.826 -7.846 13.576 1.00 91.06 259 ARG A CA 1
ATOM 2140 C C . ARG A 1 259 ? -10.224 -8.871 14.638 1.00 91.06 259 ARG A C 1
ATOM 2142 O O . ARG A 1 259 ? -10.226 -8.538 15.825 1.00 91.06 259 ARG A O 1
ATOM 2149 N N . LYS A 1 260 ? -10.548 -10.108 14.244 1.00 92.00 260 LYS A N 1
ATOM 2150 C CA . LYS A 1 260 ? -10.914 -11.186 15.181 1.00 92.00 260 LYS A CA 1
ATOM 2151 C C . LYS A 1 260 ? -9.795 -11.445 16.194 1.00 92.00 260 LYS A C 1
ATOM 2153 O O . LYS A 1 260 ? -10.079 -11.509 17.390 1.00 92.00 260 LYS A O 1
ATOM 2158 N N . TRP A 1 261 ? -8.544 -11.506 15.737 1.00 92.19 261 TRP A N 1
ATOM 2159 C CA . TRP A 1 261 ? -7.358 -11.660 16.581 1.00 92.19 261 TRP A CA 1
ATOM 2160 C C . TRP A 1 261 ? -7.200 -10.503 17.573 1.00 92.19 261 TRP A C 1
ATOM 2162 O O . TRP A 1 261 ? -7.089 -10.711 18.783 1.00 92.19 261 TRP A O 1
ATOM 2172 N N . THR A 1 262 ? -7.276 -9.268 17.074 1.00 90.19 262 THR A N 1
ATOM 2173 C CA . THR A 1 262 ? -7.119 -8.047 17.881 1.00 90.19 262 THR A CA 1
ATOM 2174 C C . THR A 1 262 ? -8.105 -8.013 19.050 1.00 90.19 262 THR A C 1
ATOM 2176 O O . THR A 1 262 ? -7.721 -7.808 20.207 1.00 90.19 262 THR A O 1
ATOM 2179 N N . TYR A 1 263 ? -9.378 -8.287 18.760 1.00 90.62 263 TYR A N 1
ATOM 2180 C CA . TYR A 1 263 ? -10.480 -8.182 19.714 1.00 90.62 263 TYR A CA 1
ATOM 2181 C C . TYR A 1 263 ? -10.847 -9.512 20.391 1.00 90.62 263 TYR A C 1
ATOM 2183 O O . TYR A 1 263 ? -11.921 -9.596 20.988 1.00 90.62 263 TYR A O 1
ATOM 2191 N N . LYS A 1 264 ? -10.008 -10.560 20.327 1.00 86.38 264 LYS A N 1
ATOM 2192 C CA . LYS A 1 264 ? -10.339 -11.909 20.840 1.00 86.38 264 LYS A CA 1
ATOM 2193 C C . LYS A 1 264 ? -10.896 -11.889 22.273 1.00 86.38 264 LYS A C 1
ATOM 2195 O O . LYS A 1 264 ? -11.952 -12.459 22.512 1.00 86.38 264 LYS A O 1
ATOM 2200 N N . ASN A 1 265 ? -10.269 -11.115 23.165 1.00 80.88 265 ASN A N 1
ATOM 2201 C CA . ASN A 1 265 ? -10.646 -11.010 24.587 1.00 80.88 265 ASN A CA 1
ATOM 2202 C C . ASN A 1 265 ? -11.329 -9.677 24.945 1.00 80.88 265 ASN A C 1
ATOM 2204 O O . ASN A 1 265 ? -11.243 -9.233 26.084 1.00 80.88 265 ASN A O 1
ATOM 2208 N N . VAL A 1 266 ? -11.915 -8.986 23.967 1.00 81.38 266 VAL A N 1
ATOM 2209 C CA . VAL A 1 266 ? -12.686 -7.760 24.220 1.00 81.38 266 VAL A CA 1
ATOM 2210 C C . VAL A 1 266 ? -14.170 -8.136 24.301 1.00 81.38 266 VAL A C 1
ATOM 2212 O O . VAL A 1 266 ? -14.629 -8.881 23.430 1.00 81.38 266 VAL A O 1
ATOM 2215 N N . PRO A 1 267 ? -14.928 -7.668 25.308 1.00 76.56 267 PRO A N 1
ATOM 2216 C CA . PRO A 1 267 ? -16.373 -7.889 25.397 1.00 76.56 267 PRO A CA 1
ATOM 2217 C C . PRO A 1 267 ? -17.107 -7.496 24.104 1.00 76.56 267 PRO A C 1
ATOM 2219 O O . PRO A 1 267 ? -16.764 -6.494 23.478 1.00 76.56 267 PRO A O 1
ATOM 2222 N N . LYS A 1 268 ? -18.103 -8.284 23.662 1.00 74.81 268 LYS A N 1
ATOM 2223 C CA . LYS A 1 268 ? -18.797 -8.064 22.369 1.00 74.81 268 LYS A CA 1
ATOM 2224 C C . LYS A 1 268 ? -19.469 -6.686 22.270 1.00 74.81 268 LYS A C 1
ATOM 2226 O O . LYS A 1 268 ? -19.493 -6.128 21.180 1.00 74.81 268 LYS A O 1
ATOM 2231 N N . ASN A 1 269 ? -19.945 -6.135 23.387 1.00 73.81 269 ASN A N 1
ATOM 2232 C CA . ASN A 1 269 ? -20.532 -4.792 23.487 1.00 73.81 269 ASN A CA 1
ATOM 2233 C C . ASN A 1 269 ? -19.518 -3.649 23.266 1.00 73.81 269 ASN A C 1
ATOM 2235 O O . ASN A 1 269 ? -19.933 -2.526 23.008 1.00 73.81 269 ASN A O 1
ATOM 2239 N N . LEU A 1 270 ? -18.211 -3.932 23.328 1.00 66.81 270 LEU A N 1
ATOM 2240 C CA . LEU A 1 270 ? -17.126 -2.965 23.109 1.00 66.81 270 LEU A CA 1
ATOM 2241 C C . LEU A 1 270 ? -16.395 -3.158 21.758 1.00 66.81 270 LEU A C 1
ATOM 2243 O O . LEU A 1 270 ? -15.474 -2.397 21.442 1.00 66.81 270 LEU A O 1
ATOM 2247 N N . LYS A 1 271 ? -16.761 -4.174 20.954 1.00 61.09 271 LYS A N 1
ATOM 2248 C CA . LYS A 1 271 ? -16.137 -4.472 19.638 1.00 61.09 271 LYS A CA 1
ATOM 2249 C C . LYS A 1 271 ? -16.581 -3.527 18.513 1.00 61.09 271 LYS A C 1
ATOM 2251 O O . LYS A 1 271 ? -15.953 -3.566 17.423 1.00 61.09 271 LYS A O 1
#

Foldseek 3Di:
DPPPDLLLLLLLLLVLLLLQLLLQLVVLDDDDPPADAPDDDPVLVVLVVCCLQQNHVLSLLLNLVSVLVVLVVQLVLCVVLVHDSLLLVVLLLVLLVVVLVVCVVVVQPCSVSSVVSSVVNVLVSPPDPVVNVVVVVVVVVVLVVCLVPDDPVCNVVSVSVVCSNVSSVVVNVVSSVQCVDPVSSVVSVLSSLCSLASVVSNVVSSVCSSVCCVPPDVDDRDRSVSSVVVSVVSSVVSSVVSVVCVVPDVGHPSVVVSVCSSCVPPPPVSD